Protein AF-A0A929K624-F1 (afdb_monomer_lite)

Foldseek 3Di:
DDDDDDDDDDDDDDDDDDDDDDDDDDDDDDDDDDDPPVVVVVVVVVVVVVVVVVVVVVVVPQDPVSVVVVVVVVVVVVVVVVVVVVVVVVVVVVVVVVVVVVCVVVVVQDPVNVVVVVVVVVVVVVLVVLLVVLVVVQCPDPVRVCLCVQVPPVLLLVLLLVQLVVVCVVPVHDSVVSSVVSVVVLSPDSHSSVVSSVSSLCPPPVNPPPDPDPPDDPPPDPDDDDPDDDDDDDDPPPDALVNLVPDDPVCNVVDPPVSVVCSVVVNGD

Sequence (269 aa):
MPEEIIVQPQGDEGSKGSVGEAQETELEDDKGEGSEEEKAAAVAAAEAAKKKEEEEAAAKAPTDKELLDAQISENQELRTLLRDGKRSLDALTDRVTTSETALEKAGLVTEEEKKAVADQQSAFTAREGQLETILEMTRLNPKFEDVDTVVSQGNFDAAIDLMATEYATKNGVSVSEAVVAVESWVWSLINPYRFMYEKIKEAHPSFKGKKQGKEAPPEIPGSVQGVHGGAGNVDLTGWTAAKIDGLPEDELASVPKDVYAKYLRNELK

pLDDT: mean 73.79, std 23.7, range [25.72, 96.44]

Structure (mmCIF, N/CA/C/O backbone):
data_AF-A0A929K624-F1
#
_entry.id   AF-A0A929K624-F1
#
loop_
_atom_site.group_PDB
_atom_site.id
_atom_site.type_symbol
_atom_site.label_atom_id
_atom_site.label_alt_id
_atom_site.label_comp_id
_atom_site.label_asym_id
_atom_site.label_entity_id
_atom_site.label_seq_id
_atom_site.pdbx_PDB_ins_code
_atom_site.Cartn_x
_atom_site.Cartn_y
_atom_site.Cartn_z
_atom_site.occupancy
_atom_site.B_iso_or_equiv
_atom_site.auth_seq_id
_atom_site.auth_comp_id
_atom_site.auth_asym_id
_atom_site.auth_atom_id
_atom_site.pdbx_PDB_model_num
ATOM 1 N N . MET A 1 1 ? -3.442 -25.864 41.993 1.00 42.66 1 MET A N 1
ATOM 2 C CA . MET A 1 1 ? -3.607 -27.217 41.434 1.00 42.66 1 MET A CA 1
ATOM 3 C C . MET A 1 1 ? -3.933 -27.049 39.961 1.00 42.66 1 MET A C 1
ATOM 5 O O . MET A 1 1 ? -5.012 -26.545 39.683 1.00 42.66 1 MET A O 1
ATOM 9 N N . PRO A 1 2 ? -2.984 -27.298 39.048 1.00 39.19 2 PRO A N 1
ATOM 10 C CA . PRO A 1 2 ? -3.260 -27.360 37.618 1.00 39.19 2 PRO A CA 1
ATOM 11 C C . PRO A 1 2 ? -3.658 -28.793 37.231 1.00 39.19 2 PRO A C 1
ATOM 13 O O . PRO A 1 2 ? -2.958 -29.737 37.588 1.00 39.19 2 PRO A O 1
ATOM 16 N N . GLU A 1 3 ? -4.786 -28.952 36.543 1.00 50.41 3 GLU A N 1
ATOM 17 C CA . GLU A 1 3 ? -5.180 -30.229 35.942 1.00 50.41 3 GLU A CA 1
ATOM 18 C C . GLU A 1 3 ? -4.491 -30.374 34.580 1.00 50.41 3 GLU A C 1
ATOM 20 O O . GLU A 1 3 ? -4.748 -29.622 33.641 1.00 50.41 3 GLU A O 1
ATOM 25 N N . GLU A 1 4 ? -3.567 -31.331 34.518 1.00 40.62 4 GLU A N 1
ATOM 26 C CA . GLU A 1 4 ? -2.986 -31.884 33.300 1.00 40.62 4 GLU A CA 1
ATOM 27 C C . GLU A 1 4 ? -4.030 -32.754 32.589 1.00 40.62 4 GLU A C 1
ATOM 29 O O . GLU A 1 4 ? -4.600 -33.663 33.191 1.00 40.62 4 GLU A O 1
ATOM 34 N N . ILE A 1 5 ? -4.234 -32.538 31.288 1.00 47.53 5 ILE A N 1
ATOM 35 C CA . ILE A 1 5 ? -4.843 -33.545 30.414 1.00 47.53 5 ILE A CA 1
ATOM 36 C C . ILE A 1 5 ? -3.769 -33.992 29.428 1.00 47.53 5 ILE A C 1
ATOM 38 O O . ILE A 1 5 ? -3.505 -33.357 28.411 1.00 47.53 5 ILE A O 1
ATOM 42 N N . ILE A 1 6 ? -3.138 -35.107 29.789 1.00 42.47 6 ILE A N 1
ATOM 43 C CA . ILE A 1 6 ? -2.327 -35.961 28.929 1.00 42.47 6 ILE A CA 1
ATOM 44 C C . ILE A 1 6 ? -3.226 -37.130 28.527 1.00 42.47 6 ILE A C 1
ATOM 46 O O . ILE A 1 6 ? -3.609 -37.917 29.389 1.00 42.47 6 ILE A O 1
ATOM 50 N N . VAL A 1 7 ? -3.511 -37.295 27.234 1.00 42.97 7 VAL A N 1
ATOM 51 C CA . VAL A 1 7 ? -3.821 -38.615 26.663 1.00 42.97 7 VAL A CA 1
ATOM 52 C C . VAL A 1 7 ? -3.068 -38.764 25.343 1.00 42.97 7 VAL A C 1
ATOM 54 O O . VAL A 1 7 ? -3.084 -37.891 24.481 1.00 42.97 7 VAL A O 1
ATOM 57 N N . GLN A 1 8 ? -2.344 -39.876 25.284 1.00 41.81 8 GLN A N 1
ATOM 58 C CA . GLN A 1 8 ? -1.341 -40.304 24.317 1.00 41.81 8 GLN A CA 1
ATOM 59 C C . GLN A 1 8 ? -1.912 -40.831 22.981 1.00 41.81 8 GLN A C 1
ATOM 61 O O . GLN A 1 8 ? -3.111 -41.097 22.887 1.00 41.81 8 GLN A O 1
ATOM 66 N N . PRO A 1 9 ? -1.041 -41.008 21.963 1.00 45.97 9 PRO A N 1
ATOM 67 C CA . PRO A 1 9 ? -1.392 -41.424 20.605 1.00 45.97 9 PRO A CA 1
ATOM 68 C C . PRO A 1 9 ? -1.538 -42.949 20.464 1.00 45.97 9 PRO A C 1
ATOM 70 O O . PRO A 1 9 ? -0.850 -43.712 21.139 1.00 45.97 9 PRO A O 1
ATOM 73 N N . GLN A 1 10 ? -2.373 -43.394 19.522 1.00 36.25 10 GLN A N 1
ATOM 74 C CA . GLN A 1 10 ? -2.361 -44.766 19.004 1.00 36.25 10 GLN A CA 1
ATOM 75 C C . GLN A 1 10 ? -1.808 -44.774 17.578 1.00 36.25 10 GLN A C 1
ATOM 77 O O . GLN A 1 10 ? -2.289 -44.040 16.716 1.00 36.25 10 GLN A O 1
ATOM 82 N N . GLY A 1 11 ? -0.800 -45.614 17.358 1.00 27.77 11 GLY A N 1
ATOM 83 C CA . GLY A 1 11 ? -0.338 -46.045 16.045 1.00 27.77 11 GLY A CA 1
ATOM 84 C C . GLY A 1 11 ? -0.548 -47.548 15.840 1.00 27.77 11 GLY A C 1
ATOM 85 O O . GLY A 1 11 ? -1.054 -48.225 16.737 1.00 27.77 11 GLY A O 1
ATOM 86 N N . ASP A 1 12 ? -0.042 -47.999 14.684 1.00 29.66 12 ASP A N 1
ATOM 87 C CA . ASP A 1 12 ? 0.217 -49.386 14.238 1.00 29.66 12 ASP A CA 1
ATOM 88 C C . ASP A 1 12 ? -0.989 -50.162 13.658 1.00 29.66 12 ASP A C 1
ATOM 90 O O . ASP A 1 12 ? -2.096 -50.058 14.169 1.00 29.66 12 ASP A O 1
ATOM 94 N N . GLU A 1 13 ? -0.938 -50.931 12.560 1.00 31.73 13 GLU A N 1
ATOM 95 C CA . GLU A 1 13 ? 0.094 -51.458 11.638 1.00 31.73 13 GLU A CA 1
ATOM 96 C C . GLU A 1 13 ? -0.563 -51.517 10.226 1.00 31.73 13 GLU A C 1
ATOM 98 O O . GLU A 1 13 ? -1.770 -51.707 10.109 1.00 31.73 13 GLU A O 1
ATOM 103 N N . GLY A 1 14 ? 0.093 -51.249 9.092 1.00 26.25 14 GLY A N 1
ATOM 104 C CA . GLY A 1 14 ? 1.042 -52.145 8.432 1.00 26.25 14 GLY A CA 1
ATOM 105 C C . GLY A 1 14 ? 0.400 -52.884 7.239 1.00 26.25 14 GLY A C 1
ATOM 106 O O . GLY A 1 14 ? -0.408 -53.785 7.421 1.00 26.25 14 GLY A O 1
ATOM 107 N N . SER A 1 15 ? 0.807 -52.566 6.002 1.00 30.84 15 SER A N 1
ATOM 108 C CA . SER A 1 15 ? 0.890 -53.577 4.935 1.00 30.84 15 SER A CA 1
ATOM 109 C C . SER A 1 15 ? 1.894 -53.176 3.855 1.00 30.84 15 SER A C 1
ATOM 111 O O . SER A 1 15 ? 1.815 -52.108 3.251 1.00 30.84 15 SER A O 1
ATOM 113 N N . LYS A 1 16 ? 2.877 -54.062 3.686 1.00 31.25 16 LYS A N 1
ATOM 114 C CA . LYS A 1 16 ? 4.000 -54.039 2.747 1.00 31.25 16 LYS A CA 1
ATOM 115 C C . LYS A 1 16 ? 3.601 -54.681 1.414 1.00 31.25 16 LYS A C 1
ATOM 117 O O . LYS A 1 16 ? 2.893 -55.681 1.407 1.00 31.25 16 LYS A O 1
ATOM 122 N N . GLY A 1 17 ? 4.216 -54.206 0.334 1.00 27.88 17 GLY A N 1
ATOM 123 C CA . GLY A 1 17 ? 4.408 -54.922 -0.937 1.00 27.88 17 GLY A CA 1
ATOM 124 C C . GLY A 1 17 ? 5.063 -53.969 -1.944 1.00 27.88 17 GLY A C 1
ATOM 125 O O . GLY A 1 17 ? 4.396 -53.071 -2.433 1.00 27.88 17 GLY A O 1
ATOM 126 N N . SER A 1 18 ? 6.394 -53.856 -1.990 1.00 29.28 18 SER A N 1
ATOM 127 C CA . SER A 1 18 ? 7.387 -54.685 -2.711 1.00 29.28 18 SER A CA 1
ATOM 128 C C . SER A 1 18 ? 7.393 -54.482 -4.239 1.00 29.28 18 SER A C 1
ATOM 130 O O . SER A 1 18 ? 6.450 -54.887 -4.902 1.00 29.28 18 SER A O 1
ATOM 132 N N . VAL A 1 19 ? 8.416 -53.785 -4.755 1.00 29.38 19 VAL A N 1
ATOM 133 C CA . VAL A 1 19 ? 9.532 -54.289 -5.606 1.00 29.38 19 VAL A CA 1
ATOM 134 C C . VAL A 1 19 ? 9.220 -54.458 -7.109 1.00 29.38 19 VAL A C 1
ATOM 136 O O . VAL A 1 19 ? 8.283 -55.150 -7.485 1.00 29.38 19 VAL A O 1
ATOM 139 N N . GLY A 1 20 ? 10.105 -53.876 -7.934 1.00 28.53 20 GLY A N 1
ATOM 140 C CA . GLY A 1 20 ? 10.290 -54.068 -9.384 1.00 28.53 20 GLY A CA 1
ATOM 141 C C . GLY A 1 20 ? 10.710 -52.732 -10.008 1.00 28.53 20 GLY A C 1
ATOM 142 O O . GLY A 1 20 ? 9.858 -51.882 -10.230 1.00 28.53 20 GLY A O 1
ATOM 143 N N . GLU A 1 21 ? 11.977 -52.319 -10.072 1.00 28.56 21 GLU A N 1
ATOM 144 C CA . GLU A 1 21 ? 13.184 -52.894 -10.701 1.00 28.56 21 GLU A CA 1
ATOM 145 C C . GLU A 1 21 ? 13.074 -53.092 -12.227 1.00 28.56 21 GLU A C 1
ATOM 147 O O . GLU A 1 21 ? 12.377 -53.980 -12.704 1.00 28.56 21 GLU A O 1
ATOM 152 N N . ALA A 1 22 ? 13.775 -52.186 -12.924 1.00 28.14 22 ALA A N 1
ATOM 153 C CA . ALA A 1 22 ? 14.442 -52.252 -14.227 1.00 28.14 22 ALA A CA 1
ATOM 154 C C . ALA A 1 22 ? 13.805 -53.029 -15.395 1.00 28.14 22 ALA A C 1
ATOM 156 O O . ALA A 1 22 ? 13.754 -54.253 -15.386 1.00 28.14 22 ALA A O 1
ATOM 157 N N . GLN A 1 23 ? 13.553 -52.315 -16.500 1.00 28.84 23 GLN A N 1
ATOM 158 C CA . GLN A 1 23 ? 13.927 -52.802 -17.831 1.00 28.84 23 GLN A CA 1
ATOM 159 C C . GLN A 1 23 ? 14.490 -51.656 -18.680 1.00 28.84 23 GLN A C 1
ATOM 161 O O . GLN A 1 23 ? 13.782 -50.786 -19.179 1.00 28.84 23 GLN A O 1
ATOM 166 N N . GLU A 1 24 ? 15.813 -51.686 -18.765 1.00 27.12 24 GLU A N 1
ATOM 167 C CA . GLU A 1 24 ? 16.662 -51.110 -19.794 1.00 27.12 24 GLU A CA 1
ATOM 168 C C . GLU A 1 24 ? 16.461 -51.930 -21.079 1.00 27.12 24 GLU A C 1
ATOM 170 O O . GLU A 1 24 ? 16.544 -53.159 -21.056 1.00 27.12 24 GLU A O 1
ATOM 175 N N . THR A 1 25 ? 16.162 -51.266 -22.193 1.00 29.89 25 THR A N 1
ATOM 176 C CA . THR A 1 25 ? 16.314 -51.846 -23.532 1.00 29.89 25 THR A CA 1
ATOM 177 C C . THR A 1 25 ? 17.093 -50.855 -24.380 1.00 29.89 25 THR A C 1
ATOM 179 O O . THR A 1 25 ? 16.518 -49.940 -24.970 1.00 29.89 25 THR A O 1
ATOM 182 N N . GLU A 1 26 ? 18.412 -51.046 -24.395 1.00 27.19 26 GLU A N 1
ATOM 183 C CA . GLU A 1 26 ? 19.258 -50.741 -25.545 1.00 27.19 26 GLU A CA 1
ATOM 184 C C . GLU A 1 26 ? 18.705 -51.478 -26.772 1.00 27.19 26 GLU A C 1
ATOM 186 O O . GLU A 1 26 ? 18.447 -52.682 -26.720 1.00 27.19 26 GLU A O 1
ATOM 191 N N . LEU A 1 27 ? 18.550 -50.760 -27.881 1.00 29.97 27 LEU A N 1
ATOM 192 C CA . LEU A 1 27 ? 18.602 -51.349 -29.212 1.00 29.97 27 LEU A CA 1
ATOM 193 C C . LEU A 1 27 ? 19.562 -50.507 -30.047 1.00 29.97 27 LEU A C 1
ATOM 195 O O . LEU A 1 27 ? 19.407 -49.292 -30.172 1.00 29.97 27 LEU A O 1
ATOM 199 N N . GLU A 1 28 ? 20.580 -51.218 -30.516 1.00 26.28 28 GLU A N 1
ATOM 200 C CA . GLU A 1 28 ? 21.725 -50.797 -31.309 1.00 26.28 28 GLU A CA 1
ATOM 201 C C . GLU A 1 28 ? 21.359 -50.088 -32.617 1.00 26.28 28 GLU A C 1
ATOM 203 O O . GLU A 1 28 ? 20.284 -50.270 -33.193 1.00 26.28 28 GLU A O 1
ATOM 208 N N . ASP A 1 29 ? 22.348 -49.321 -33.079 1.00 25.72 29 ASP A N 1
ATOM 209 C CA . ASP A 1 29 ? 22.572 -48.859 -34.444 1.00 25.72 29 ASP A CA 1
ATOM 210 C C . ASP A 1 29 ? 22.035 -49.805 -35.536 1.00 25.72 29 ASP A C 1
ATOM 212 O O . ASP A 1 29 ? 22.488 -50.941 -35.668 1.00 25.72 29 ASP A O 1
ATOM 216 N N . ASP A 1 30 ? 21.194 -49.272 -36.429 1.00 25.97 30 ASP A N 1
ATOM 217 C CA . ASP A 1 30 ? 21.160 -49.729 -37.820 1.00 25.97 30 ASP A CA 1
ATOM 218 C C . ASP A 1 30 ? 21.344 -48.537 -38.762 1.00 25.97 30 ASP A C 1
ATOM 220 O O . ASP A 1 30 ? 20.582 -47.566 -38.793 1.00 25.97 30 ASP A O 1
ATOM 224 N N . LYS A 1 31 ? 22.447 -48.606 -39.500 1.00 30.64 31 LYS A N 1
ATOM 225 C CA . LYS A 1 31 ? 22.959 -47.592 -40.409 1.00 30.64 31 LYS A CA 1
ATOM 226 C C . LYS A 1 31 ? 22.495 -47.974 -41.814 1.00 30.64 31 LYS A C 1
ATOM 228 O O . LYS A 1 31 ? 23.172 -48.736 -42.496 1.00 30.64 31 LYS A O 1
ATOM 233 N N . GLY A 1 32 ? 21.352 -47.440 -42.240 1.00 27.33 32 GLY A N 1
ATOM 234 C CA . GLY A 1 32 ? 20.786 -47.650 -43.577 1.00 27.33 32 GLY A CA 1
ATOM 235 C C . GLY A 1 32 ? 20.679 -46.353 -44.382 1.00 27.33 32 GLY A C 1
ATOM 236 O O . GLY A 1 32 ? 19.843 -45.504 -44.093 1.00 27.33 32 GLY A O 1
ATOM 237 N N . GLU A 1 33 ? 21.540 -46.212 -45.389 1.00 36.94 33 GLU A N 1
ATOM 238 C CA . GLU A 1 33 ? 21.534 -45.189 -46.447 1.00 36.94 33 GLU A CA 1
ATOM 239 C C . GLU A 1 33 ? 20.176 -45.076 -47.170 1.00 36.94 33 GLU A C 1
ATOM 241 O O . GLU A 1 33 ? 19.623 -46.078 -47.621 1.00 36.94 33 GLU A O 1
ATOM 246 N N . GLY A 1 34 ? 19.673 -43.847 -47.358 1.00 29.00 34 GLY A N 1
ATOM 247 C CA . GLY A 1 34 ? 18.447 -43.585 -48.120 1.00 29.00 34 GLY A CA 1
ATOM 248 C C . GLY A 1 34 ? 18.193 -42.103 -48.426 1.00 29.00 34 GLY A C 1
ATOM 249 O O . GLY A 1 34 ? 17.618 -41.394 -47.611 1.00 29.00 34 GLY A O 1
ATOM 250 N N . SER A 1 35 ? 18.646 -41.687 -49.614 1.00 37.16 35 SER A N 1
ATOM 251 C CA . SER A 1 35 ? 18.209 -40.590 -50.506 1.00 37.16 35 SER A CA 1
ATOM 252 C C . SER A 1 35 ? 17.830 -39.198 -49.950 1.00 37.16 35 SER A C 1
ATOM 254 O O . SER A 1 35 ? 16.801 -38.991 -49.311 1.00 37.16 35 SER A O 1
ATOM 256 N N . GLU A 1 36 ? 18.618 -38.187 -50.340 1.00 41.84 36 GLU A N 1
ATOM 257 C CA . GLU A 1 36 ? 18.433 -36.751 -50.057 1.00 41.84 36 GLU A CA 1
ATOM 258 C C . GLU A 1 36 ? 17.187 -36.106 -50.710 1.00 41.84 36 GLU A C 1
ATOM 260 O O . GLU A 1 36 ? 16.839 -34.973 -50.375 1.00 41.84 36 GLU A O 1
ATOM 265 N N . GLU A 1 37 ? 16.459 -36.805 -51.584 1.00 45.19 37 GLU A N 1
ATOM 266 C CA . GLU A 1 37 ? 15.286 -36.247 -52.284 1.00 45.19 37 GLU A CA 1
ATOM 267 C C . GLU A 1 37 ? 13.971 -36.345 -51.486 1.00 45.19 37 GLU A C 1
ATOM 269 O O . GLU A 1 37 ? 13.053 -35.554 -51.709 1.00 45.19 37 GLU A O 1
ATOM 274 N N . GLU A 1 38 ? 13.875 -37.230 -50.489 1.00 43.31 38 GLU A N 1
ATOM 275 C CA . GLU A 1 38 ? 12.640 -37.416 -49.704 1.0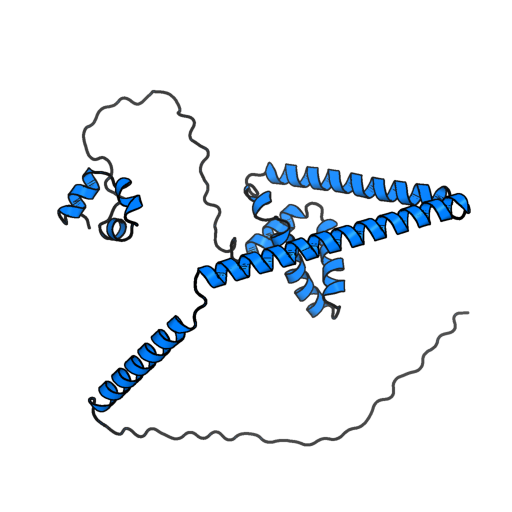0 43.31 38 GLU A CA 1
ATOM 276 C C . GLU A 1 38 ? 12.523 -36.420 -48.528 1.00 43.31 38 GLU A C 1
ATOM 278 O O . GLU A 1 38 ? 11.425 -36.016 -48.135 1.00 43.31 38 GLU A O 1
ATOM 283 N N . LYS A 1 39 ? 13.659 -35.906 -48.028 1.00 47.03 39 LYS A N 1
ATOM 284 C CA . LYS A 1 39 ? 13.689 -34.826 -47.022 1.00 47.03 39 LYS A CA 1
ATOM 285 C C . LYS A 1 39 ? 13.256 -33.473 -47.591 1.00 47.03 39 LYS A C 1
ATOM 287 O O . LYS A 1 39 ? 12.638 -32.693 -46.872 1.00 47.03 39 LYS A O 1
ATOM 292 N N . ALA A 1 40 ? 13.517 -33.199 -48.870 1.00 45.03 40 ALA A N 1
ATOM 293 C CA . ALA A 1 40 ? 13.121 -31.941 -49.506 1.00 45.03 40 ALA A CA 1
ATOM 294 C C . ALA A 1 40 ? 11.593 -31.831 -49.684 1.00 45.03 40 ALA A C 1
ATOM 296 O O . ALA A 1 40 ? 11.017 -30.766 -49.459 1.00 45.03 40 ALA A O 1
ATOM 297 N N . ALA A 1 41 ? 10.919 -32.941 -50.004 1.00 47.41 41 ALA A N 1
ATOM 298 C CA . ALA A 1 41 ? 9.462 -32.987 -50.124 1.00 47.41 41 ALA A CA 1
ATOM 299 C C . ALA A 1 41 ? 8.752 -32.877 -48.760 1.00 47.41 41 ALA A C 1
ATOM 301 O O . ALA A 1 41 ? 7.737 -32.189 -48.648 1.00 47.41 41 ALA A O 1
ATOM 302 N N . ALA A 1 42 ? 9.310 -33.488 -47.708 1.00 51.28 42 ALA A N 1
ATOM 303 C CA . ALA A 1 42 ? 8.772 -33.399 -46.350 1.00 51.28 42 ALA A CA 1
ATOM 304 C C . ALA A 1 42 ? 8.930 -31.993 -45.737 1.00 51.28 42 ALA A C 1
ATOM 306 O O . ALA A 1 42 ? 8.020 -31.512 -45.064 1.00 51.28 42 ALA A O 1
ATOM 307 N N . VAL A 1 43 ? 10.042 -31.300 -46.015 1.00 53.88 43 VAL A N 1
ATOM 308 C CA . VAL A 1 43 ? 10.263 -29.913 -45.567 1.00 53.88 43 VAL A CA 1
ATOM 309 C C . VAL A 1 43 ? 9.355 -28.938 -46.324 1.00 53.88 43 VAL A C 1
ATOM 311 O O . VAL A 1 43 ? 8.732 -28.090 -45.693 1.00 53.88 43 VAL A O 1
ATOM 314 N N . ALA A 1 44 ? 9.177 -29.105 -47.639 1.00 54.66 44 ALA A N 1
ATOM 315 C CA . ALA A 1 44 ? 8.271 -28.264 -48.428 1.00 54.66 44 ALA A CA 1
ATOM 316 C C . ALA A 1 44 ? 6.786 -28.463 -48.058 1.00 54.66 44 ALA A C 1
ATOM 318 O O . ALA A 1 44 ? 6.020 -27.499 -48.026 1.00 54.66 44 ALA A O 1
ATOM 319 N N . ALA A 1 45 ? 6.373 -29.693 -47.730 1.00 54.84 45 ALA A N 1
ATOM 320 C CA . ALA A 1 45 ? 5.021 -29.981 -47.251 1.00 54.84 45 ALA A CA 1
ATOM 321 C C . ALA A 1 45 ? 4.774 -29.437 -45.830 1.00 54.84 45 ALA A C 1
ATOM 323 O O . ALA A 1 45 ? 3.695 -28.911 -45.559 1.00 54.84 45 ALA A O 1
ATOM 324 N N . ALA A 1 46 ? 5.777 -29.497 -44.947 1.00 52.59 46 ALA A N 1
ATOM 325 C CA . ALA A 1 46 ? 5.710 -28.909 -43.609 1.00 52.59 46 ALA A CA 1
ATOM 326 C C . ALA A 1 46 ? 5.697 -27.369 -43.644 1.00 52.59 46 ALA A C 1
ATOM 328 O O . ALA A 1 46 ? 4.987 -26.745 -42.859 1.00 52.59 46 ALA A O 1
ATOM 329 N N . GLU A 1 47 ? 6.419 -26.745 -44.578 1.00 50.88 47 GLU A N 1
ATOM 330 C CA . GLU A 1 47 ? 6.432 -25.288 -44.760 1.00 50.88 47 GLU A CA 1
ATOM 331 C C . GLU A 1 47 ? 5.126 -24.772 -45.396 1.00 50.88 47 GLU A C 1
ATOM 333 O O . GLU A 1 47 ? 4.621 -23.715 -45.016 1.00 50.88 47 GLU A O 1
ATOM 338 N N . ALA A 1 48 ? 4.516 -25.547 -46.300 1.00 53.72 48 ALA A N 1
ATOM 339 C CA . ALA A 1 48 ? 3.198 -25.248 -46.864 1.00 53.72 48 ALA A CA 1
ATOM 340 C C . ALA A 1 48 ? 2.051 -25.454 -45.853 1.00 53.72 48 ALA A C 1
ATOM 342 O O . ALA A 1 48 ? 1.065 -24.717 -45.892 1.00 53.72 48 ALA A O 1
ATOM 343 N N . ALA A 1 49 ? 2.181 -26.418 -44.934 1.00 54.47 49 ALA A N 1
ATOM 344 C CA . ALA A 1 49 ? 1.248 -26.609 -43.824 1.00 54.47 49 ALA A CA 1
ATOM 345 C C . ALA A 1 49 ? 1.367 -25.483 -42.781 1.00 54.47 49 ALA A C 1
ATOM 347 O O . ALA A 1 49 ? 0.346 -24.933 -42.378 1.00 54.47 49 ALA A O 1
ATOM 348 N N . LYS A 1 50 ? 2.595 -25.052 -42.447 1.00 54.59 50 LYS A N 1
ATOM 349 C CA . LYS A 1 50 ? 2.841 -23.885 -41.583 1.00 54.59 50 LYS A CA 1
ATOM 350 C C . LYS A 1 50 ? 2.299 -22.584 -42.170 1.00 54.59 50 LYS A C 1
ATOM 352 O O . LYS A 1 50 ? 1.668 -21.824 -41.451 1.00 54.59 50 LYS A O 1
ATOM 357 N N . LYS A 1 51 ? 2.479 -22.351 -43.477 1.00 52.75 51 LYS A N 1
ATOM 358 C CA . LYS A 1 51 ? 1.913 -21.171 -44.155 1.00 52.75 51 LYS A CA 1
ATOM 359 C C . LYS A 1 51 ? 0.385 -21.173 -44.170 1.00 52.75 51 LYS A C 1
ATOM 361 O O . LYS A 1 51 ? -0.205 -20.113 -44.019 1.00 52.75 51 LYS A O 1
ATOM 366 N N . LYS A 1 52 ? -0.262 -22.338 -44.299 1.00 50.03 52 LYS A N 1
ATOM 367 C CA . LYS A 1 52 ? -1.727 -22.446 -44.192 1.00 50.03 52 LYS A CA 1
ATOM 368 C C . LYS A 1 52 ? -2.241 -22.261 -42.762 1.00 50.03 52 LYS A C 1
ATOM 370 O O . LYS A 1 52 ? -3.272 -21.625 -42.595 1.00 50.03 52 LYS A O 1
ATOM 375 N N . GLU A 1 53 ? -1.530 -22.755 -41.748 1.00 46.78 53 GLU A N 1
ATOM 376 C CA . GLU A 1 53 ? -1.874 -22.501 -40.339 1.00 46.78 53 GLU A CA 1
ATOM 377 C C . GLU A 1 53 ? -1.634 -21.041 -39.926 1.00 46.78 53 GLU A C 1
ATOM 379 O O . GLU A 1 53 ? -2.443 -20.491 -39.187 1.00 46.78 53 GLU A O 1
ATOM 384 N N . GLU A 1 54 ? -0.588 -20.377 -40.429 1.00 50.25 54 GLU A N 1
ATOM 385 C CA . GLU A 1 54 ? -0.344 -18.946 -40.185 1.00 50.25 54 GLU A CA 1
ATOM 386 C C . GLU A 1 54 ? -1.380 -18.048 -40.882 1.00 50.25 54 GLU A C 1
ATOM 388 O O . GLU A 1 54 ? -1.820 -17.056 -40.303 1.00 50.25 54 GLU A O 1
ATOM 393 N N . GLU A 1 55 ? -1.832 -18.409 -42.086 1.00 48.00 55 GLU A N 1
ATOM 394 C CA . GLU A 1 55 ? -2.849 -17.655 -42.833 1.00 48.00 55 GLU A CA 1
ATOM 395 C C . GLU A 1 55 ? -4.266 -17.855 -42.247 1.00 48.00 55 GLU A C 1
ATOM 397 O O . GLU A 1 55 ? -5.070 -16.921 -42.212 1.00 48.00 55 GLU A O 1
ATOM 402 N N . GLU A 1 56 ? -4.561 -19.033 -41.684 1.00 48.56 56 GLU A N 1
ATOM 403 C CA . GLU A 1 56 ? -5.824 -19.320 -40.985 1.00 48.56 56 GLU A CA 1
ATOM 404 C C . GLU A 1 56 ? -5.828 -18.812 -39.523 1.00 48.56 56 GLU A C 1
ATOM 406 O O . GLU A 1 56 ? -6.885 -18.463 -38.987 1.00 48.56 56 GLU A O 1
ATOM 411 N N . ALA A 1 57 ? -4.654 -18.684 -38.889 1.00 50.00 57 ALA A N 1
ATOM 412 C CA . ALA A 1 57 ? -4.477 -18.018 -37.595 1.00 50.00 57 ALA A CA 1
ATOM 413 C C . ALA A 1 57 ? -4.568 -16.487 -37.710 1.00 50.00 57 ALA A C 1
ATOM 415 O O . ALA A 1 57 ? -5.163 -15.849 -36.842 1.00 50.00 57 ALA A O 1
ATOM 416 N N . ALA A 1 58 ? -4.071 -15.896 -38.802 1.00 51.72 58 ALA A N 1
ATOM 417 C CA . ALA A 1 58 ? -4.227 -14.468 -39.087 1.00 51.72 58 ALA A CA 1
ATOM 418 C C . ALA A 1 58 ? -5.693 -14.072 -39.347 1.00 51.72 58 ALA A C 1
ATOM 420 O O . ALA A 1 58 ? -6.101 -12.967 -39.002 1.00 51.72 58 ALA A O 1
ATOM 421 N N . ALA A 1 59 ? -6.513 -14.985 -39.880 1.00 53.44 59 ALA A N 1
ATOM 422 C CA . ALA A 1 59 ? -7.951 -14.775 -40.074 1.00 53.44 59 ALA A CA 1
ATOM 423 C C . ALA A 1 59 ? -8.794 -14.918 -38.785 1.00 53.44 59 ALA A C 1
ATOM 425 O O . ALA A 1 59 ? -9.973 -14.563 -38.782 1.00 53.44 59 ALA A O 1
ATOM 426 N N . LYS A 1 60 ? -8.208 -15.440 -37.697 1.00 58.50 60 LYS A N 1
ATOM 427 C CA . LYS A 1 60 ? -8.829 -15.566 -36.363 1.00 58.50 60 LYS A CA 1
ATOM 428 C C . LYS A 1 60 ? -8.220 -14.636 -35.314 1.00 58.50 60 LYS A C 1
ATOM 430 O O . LYS A 1 60 ? -8.702 -14.620 -34.181 1.00 58.50 60 LYS A O 1
ATOM 435 N N . ALA A 1 61 ? -7.167 -13.897 -35.655 1.00 61.97 61 ALA A N 1
ATOM 436 C CA . ALA A 1 61 ? -6.611 -12.892 -34.768 1.00 61.97 61 ALA A CA 1
ATOM 437 C C . ALA A 1 61 ? -7.649 -11.770 -34.593 1.00 61.97 61 ALA A C 1
ATOM 439 O O . ALA A 1 61 ? -8.154 -11.268 -35.602 1.00 61.97 61 ALA A O 1
ATOM 440 N N . PRO A 1 62 ? -7.999 -11.394 -33.348 1.00 71.06 62 PRO A N 1
ATOM 441 C CA . PRO A 1 62 ? -8.900 -10.278 -33.116 1.00 71.06 62 PRO A CA 1
ATOM 442 C C . PRO A 1 62 ? -8.305 -9.046 -33.790 1.00 71.06 62 PRO A C 1
ATOM 444 O O . PRO A 1 62 ? -7.132 -8.718 -33.604 1.00 71.06 62 PRO A O 1
ATOM 447 N N . THR A 1 63 ? -9.109 -8.399 -34.621 1.00 81.50 63 THR A N 1
ATOM 448 C CA . THR A 1 63 ? -8.703 -7.177 -35.310 1.00 81.50 63 THR A CA 1
ATOM 449 C C . THR A 1 63 ? -8.354 -6.096 -34.286 1.00 81.50 63 THR A C 1
ATOM 451 O O . THR A 1 63 ? -8.909 -6.078 -33.188 1.00 81.50 63 THR A O 1
ATOM 454 N N . ASP A 1 64 ? -7.487 -5.142 -34.640 1.00 79.69 64 ASP A N 1
ATOM 455 C CA . ASP A 1 64 ? -7.123 -4.026 -33.745 1.00 79.69 64 ASP A CA 1
ATOM 456 C C . ASP A 1 64 ? -8.353 -3.303 -33.174 1.00 79.69 64 ASP A C 1
ATOM 458 O O . ASP A 1 64 ? -8.345 -2.818 -32.045 1.00 79.69 64 ASP A O 1
ATOM 462 N N . LYS A 1 65 ? -9.447 -3.274 -33.944 1.00 84.81 65 LYS A N 1
ATOM 463 C CA . LYS A 1 65 ? -10.734 -2.734 -33.511 1.00 84.81 65 LYS A CA 1
ATOM 464 C C . LYS A 1 65 ? -11.418 -3.601 -32.448 1.00 84.81 65 LYS A C 1
ATOM 466 O O . LYS A 1 65 ? -11.920 -3.053 -31.478 1.00 84.81 65 LYS A O 1
ATOM 471 N N . GLU A 1 66 ? -11.420 -4.924 -32.598 1.00 83.56 66 GLU A N 1
ATOM 472 C CA . GLU A 1 66 ? -11.964 -5.850 -31.593 1.00 83.56 66 GLU A CA 1
ATOM 473 C C . GLU A 1 66 ? -11.129 -5.848 -30.307 1.00 83.56 66 GLU A C 1
ATOM 475 O O . GLU A 1 66 ? -11.693 -5.911 -29.217 1.00 83.56 66 GLU A O 1
ATOM 480 N N . LEU A 1 67 ? -9.803 -5.702 -30.412 1.00 83.62 67 LEU A N 1
ATOM 481 C CA . LEU A 1 67 ? -8.923 -5.502 -29.256 1.00 83.62 67 LEU A CA 1
ATOM 482 C C . LEU A 1 67 ? -9.216 -4.178 -28.543 1.00 83.62 67 LEU A C 1
ATOM 484 O O . LEU A 1 67 ? -9.285 -4.145 -27.315 1.00 83.62 67 LEU A O 1
ATOM 488 N N . LEU A 1 68 ? -9.425 -3.095 -29.297 1.00 84.81 68 LEU A N 1
ATOM 489 C CA . LEU A 1 68 ? -9.792 -1.798 -28.732 1.00 84.81 68 LEU A CA 1
ATOM 490 C C . LEU A 1 68 ? -11.170 -1.851 -28.059 1.00 84.81 68 LEU A C 1
ATOM 492 O O . LEU A 1 68 ? -11.327 -1.356 -26.946 1.00 84.81 68 LEU A O 1
ATOM 496 N N . ASP A 1 69 ? -12.159 -2.473 -28.700 1.00 88.75 69 ASP A N 1
ATOM 497 C CA . ASP A 1 69 ? -13.508 -2.619 -28.153 1.00 88.75 69 ASP A CA 1
ATOM 498 C C . ASP A 1 69 ? -13.497 -3.493 -26.884 1.00 88.75 69 ASP A C 1
ATOM 500 O O . ASP A 1 69 ? -14.148 -3.135 -25.901 1.00 88.75 69 ASP A O 1
ATOM 504 N N . ALA A 1 70 ? -12.687 -4.561 -26.851 1.00 87.81 70 ALA A N 1
ATOM 505 C CA . ALA A 1 70 ? -12.469 -5.389 -25.662 1.00 87.81 70 ALA A CA 1
ATOM 506 C C . ALA A 1 70 ? -11.791 -4.612 -24.518 1.00 87.81 70 ALA A C 1
ATOM 508 O O . ALA A 1 70 ? -12.226 -4.685 -23.369 1.00 87.81 70 ALA A O 1
ATOM 509 N N . GLN A 1 71 ? -10.770 -3.803 -24.820 1.00 89.94 71 GLN A N 1
ATOM 510 C CA . GLN A 1 71 ? -10.143 -2.922 -23.829 1.00 89.94 71 GLN A CA 1
ATOM 511 C C . GLN A 1 71 ? -11.120 -1.862 -23.309 1.00 89.94 71 GLN A C 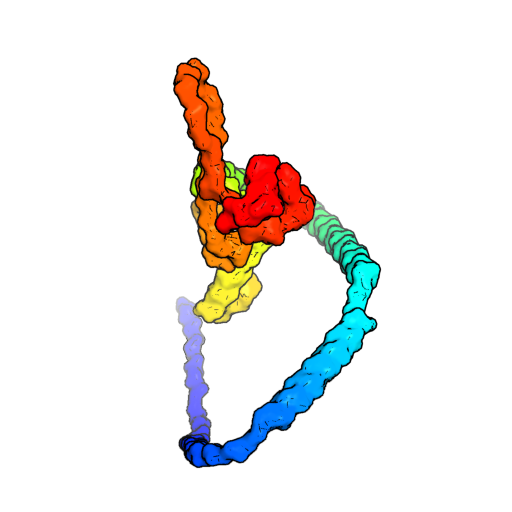1
ATOM 513 O O . GLN A 1 71 ? -11.097 -1.518 -22.126 1.00 89.94 71 GLN A O 1
ATOM 518 N N . ILE A 1 72 ? -11.980 -1.315 -24.171 1.00 91.19 72 ILE A N 1
ATOM 519 C CA . ILE A 1 72 ? -12.999 -0.340 -23.774 1.00 91.19 72 ILE A CA 1
ATOM 520 C C . ILE A 1 72 ? -14.044 -1.004 -22.872 1.00 91.19 72 ILE A C 1
ATOM 522 O O . ILE A 1 72 ? -14.407 -0.403 -21.858 1.00 91.19 72 ILE A O 1
ATOM 526 N N . SER A 1 73 ? -14.508 -2.218 -23.189 1.00 92.31 73 SER A N 1
ATOM 527 C CA . SER A 1 73 ? -15.453 -2.949 -22.338 1.00 92.31 73 SER A CA 1
ATOM 528 C C . SER A 1 73 ? -14.837 -3.310 -20.991 1.00 92.31 73 SER A C 1
ATOM 530 O O . SER A 1 73 ? -15.442 -3.025 -19.961 1.00 92.31 73 SER A O 1
ATOM 532 N N . GLU A 1 74 ? -13.601 -3.808 -20.975 1.00 92.75 74 GLU A N 1
ATOM 533 C CA . GLU A 1 74 ? -12.868 -4.097 -19.739 1.00 92.75 74 GLU A CA 1
ATOM 534 C C . GLU A 1 74 ? -12.714 -2.828 -18.886 1.00 92.75 74 GLU A C 1
ATOM 536 O O . GLU A 1 74 ? -13.024 -2.818 -17.696 1.00 92.75 74 GLU A O 1
ATOM 541 N N . ASN A 1 75 ? -12.349 -1.696 -19.496 1.00 92.50 75 ASN A N 1
ATOM 542 C CA . ASN A 1 75 ? -12.285 -0.416 -18.790 1.00 92.50 75 ASN A CA 1
ATOM 543 C C . ASN A 1 75 ? -13.644 0.018 -18.220 1.00 92.50 75 ASN A C 1
ATOM 545 O O . ASN A 1 75 ? -13.702 0.634 -17.152 1.00 92.50 75 ASN A O 1
ATOM 549 N N . GLN A 1 76 ? -14.746 -0.246 -18.921 1.00 92.38 76 GLN A N 1
ATOM 550 C CA . GLN A 1 76 ? -16.087 0.055 -18.419 1.00 92.38 76 GLN A CA 1
ATOM 551 C C . GLN A 1 76 ? -16.470 -0.847 -17.242 1.00 92.38 76 GLN A C 1
ATOM 553 O O . GLN A 1 76 ? -17.043 -0.349 -16.265 1.00 92.38 76 GLN A O 1
ATOM 558 N N . GLU A 1 77 ? -16.124 -2.129 -17.299 1.00 94.69 77 GLU A N 1
ATOM 559 C CA . GLU A 1 77 ? -16.321 -3.089 -16.213 1.00 94.69 77 GLU A CA 1
ATOM 560 C C . GLU A 1 77 ? -15.506 -2.696 -14.979 1.00 94.69 77 GLU A C 1
ATOM 562 O O . GLU A 1 77 ? -16.084 -2.518 -13.907 1.00 94.69 77 GLU A O 1
ATOM 567 N N . LEU A 1 78 ? -14.208 -2.417 -15.137 1.00 94.75 78 LEU A N 1
ATOM 568 C CA . LEU A 1 78 ? -13.332 -1.952 -14.057 1.00 94.75 78 LEU A CA 1
ATOM 569 C C . LEU A 1 78 ? -13.855 -0.661 -13.416 1.00 94.75 78 LEU A C 1
ATOM 571 O O . LEU A 1 78 ? -13.905 -0.537 -12.193 1.00 94.75 78 LEU A O 1
ATOM 575 N N . ARG A 1 79 ? -14.324 0.300 -14.221 1.00 93.50 79 ARG A N 1
ATOM 576 C CA . ARG A 1 79 ? -14.949 1.529 -13.700 1.00 93.50 79 ARG A CA 1
ATOM 577 C C . ARG A 1 79 ? -16.235 1.246 -12.933 1.00 93.50 79 ARG A C 1
ATOM 579 O O . ARG A 1 79 ? -16.534 1.957 -11.977 1.00 93.50 79 ARG A O 1
ATOM 586 N N . THR A 1 80 ? -17.021 0.267 -13.365 1.00 94.81 80 THR A N 1
ATOM 587 C CA . THR A 1 80 ? -18.262 -0.117 -12.681 1.00 94.81 80 THR A CA 1
ATOM 588 C C . THR A 1 80 ? -17.946 -0.790 -11.353 1.00 94.81 80 THR A C 1
ATOM 590 O O . THR A 1 80 ? -18.458 -0.347 -10.328 1.00 94.81 80 THR A O 1
ATOM 593 N N . LEU A 1 81 ? -16.998 -1.728 -11.343 1.00 96.00 81 LEU A N 1
ATOM 594 C CA . LEU A 1 81 ? -16.500 -2.381 -10.137 1.00 96.00 81 LEU A CA 1
ATOM 595 C C . LEU A 1 81 ? -15.931 -1.372 -9.129 1.00 96.00 81 LEU A C 1
ATOM 597 O O . LEU A 1 81 ? -16.244 -1.449 -7.946 1.00 96.00 81 LEU A O 1
ATOM 601 N N . LEU A 1 82 ? -15.185 -0.361 -9.586 1.00 95.06 82 LEU A N 1
ATOM 602 C CA . LEU A 1 82 ? -14.697 0.719 -8.722 1.00 95.06 82 LEU A CA 1
ATOM 603 C C . LEU A 1 82 ? -15.831 1.575 -8.139 1.00 95.06 82 LEU A C 1
ATOM 605 O O . LEU A 1 82 ? -15.773 1.957 -6.971 1.00 95.06 82 LEU A O 1
ATOM 609 N N . ARG A 1 83 ? -16.875 1.886 -8.921 1.00 95.75 83 ARG A N 1
ATOM 610 C CA . ARG A 1 83 ? -18.034 2.643 -8.413 1.00 95.75 83 ARG A CA 1
ATOM 611 C C . ARG A 1 83 ? -18.830 1.840 -7.394 1.00 95.75 83 ARG A C 1
ATOM 613 O O . ARG A 1 83 ? -19.239 2.407 -6.384 1.00 95.75 83 ARG A O 1
ATOM 620 N N . ASP A 1 84 ? -19.057 0.560 -7.652 1.00 95.44 84 ASP A N 1
ATOM 621 C CA . ASP A 1 84 ? -19.810 -0.303 -6.745 1.00 95.44 84 ASP A CA 1
ATOM 622 C C . ASP A 1 84 ? -18.999 -0.625 -5.487 1.00 95.44 84 ASP A C 1
ATOM 624 O O . ASP A 1 84 ? -19.536 -0.541 -4.382 1.00 95.44 84 ASP A O 1
ATOM 628 N N . GLY A 1 85 ? -17.687 -0.835 -5.628 1.00 95.31 85 GLY A N 1
ATOM 629 C CA . GLY A 1 85 ? -16.739 -0.901 -4.518 1.00 95.31 85 GLY A CA 1
ATOM 630 C C . GLY A 1 85 ? -16.807 0.353 -3.647 1.00 95.31 85 GLY A C 1
ATOM 631 O O . GLY A 1 85 ? -17.038 0.251 -2.444 1.00 95.31 85 GLY A O 1
ATOM 632 N N . LYS A 1 86 ? -16.739 1.546 -4.252 1.00 96.44 86 LYS A N 1
ATOM 633 C CA . LYS A 1 86 ? -16.890 2.816 -3.530 1.00 96.44 86 LYS A CA 1
ATOM 634 C C . LYS A 1 86 ? -18.240 2.926 -2.815 1.00 96.44 86 LYS A C 1
ATOM 636 O O . LYS A 1 86 ? -18.264 3.225 -1.631 1.00 96.44 86 LYS A O 1
ATOM 641 N N . ARG A 1 87 ? -19.356 2.633 -3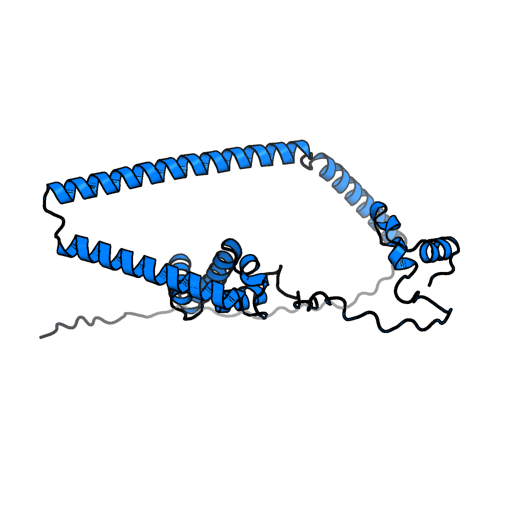.492 1.00 95.69 87 ARG A N 1
ATOM 642 C CA . ARG A 1 87 ? -20.694 2.644 -2.866 1.00 95.69 87 ARG A CA 1
ATOM 643 C C . ARG A 1 87 ? -20.778 1.691 -1.676 1.00 95.69 87 ARG A C 1
ATOM 645 O O . ARG A 1 87 ? -21.423 2.018 -0.686 1.00 95.69 87 ARG A O 1
ATOM 652 N N . SER A 1 88 ? -20.147 0.521 -1.774 1.00 95.38 88 SER A N 1
ATOM 653 C CA . SER A 1 88 ? -20.117 -0.455 -0.684 1.00 95.38 88 SER A CA 1
ATOM 654 C C . SER A 1 88 ? -19.285 0.031 0.507 1.00 95.38 88 SER A C 1
ATOM 656 O O . SER A 1 88 ? -19.716 -0.135 1.646 1.00 95.38 88 SER A O 1
ATOM 658 N N . LEU A 1 89 ? -18.151 0.694 0.250 1.00 95.19 89 LEU A N 1
ATOM 659 C CA . LEU A 1 89 ? -17.310 1.313 1.276 1.00 95.19 89 LEU A CA 1
ATOM 660 C C . LEU A 1 89 ? -18.010 2.493 1.950 1.00 95.19 89 LEU A C 1
ATOM 662 O O . LEU A 1 89 ? -17.986 2.586 3.176 1.00 95.19 89 LEU A O 1
ATOM 666 N N . ASP A 1 90 ? -18.675 3.351 1.176 1.00 95.00 90 ASP A N 1
ATOM 667 C CA . ASP A 1 90 ? -19.453 4.476 1.700 1.00 95.00 90 ASP A CA 1
ATOM 668 C C . ASP A 1 90 ? -20.590 3.947 2.595 1.00 95.00 90 ASP A C 1
ATOM 670 O O . ASP A 1 90 ? -20.723 4.357 3.744 1.00 95.00 90 ASP A O 1
ATOM 674 N N . ALA A 1 91 ? -21.335 2.932 2.139 1.00 95.56 91 ALA A N 1
ATOM 675 C CA . ALA A 1 91 ? -22.398 2.310 2.930 1.00 95.56 91 ALA A CA 1
ATOM 676 C C . ALA A 1 91 ? -21.887 1.626 4.212 1.00 95.56 91 ALA A C 1
ATOM 678 O O . ALA A 1 91 ? -22.590 1.602 5.228 1.00 95.56 91 ALA A O 1
ATOM 679 N N . LEU A 1 92 ? -20.685 1.042 4.180 1.00 94.94 92 LEU A N 1
ATOM 680 C CA . LEU A 1 92 ? -20.063 0.447 5.361 1.00 94.94 92 LEU A CA 1
ATOM 681 C C . LEU A 1 92 ? -19.611 1.532 6.344 1.00 94.94 92 LEU A C 1
ATOM 683 O O . LEU A 1 92 ? -19.892 1.414 7.533 1.00 94.94 92 LEU A O 1
ATOM 687 N N . THR A 1 93 ? -18.990 2.603 5.847 1.00 94.19 93 THR A N 1
ATOM 688 C CA . THR A 1 93 ? -18.592 3.780 6.636 1.00 94.19 93 THR A CA 1
ATOM 689 C C . THR A 1 93 ? -19.803 4.418 7.313 1.00 94.19 93 THR A C 1
ATOM 691 O O . THR A 1 93 ? -19.790 4.654 8.521 1.00 94.19 93 THR A O 1
ATOM 694 N N . ASP A 1 94 ? -20.899 4.609 6.580 1.00 95.00 94 ASP A N 1
ATOM 695 C CA . ASP A 1 94 ? -22.155 5.131 7.124 1.00 95.00 94 ASP A CA 1
ATOM 696 C C . ASP A 1 94 ? -22.726 4.205 8.206 1.00 95.00 94 ASP A C 1
ATOM 698 O O . ASP A 1 94 ? -23.203 4.660 9.248 1.00 95.00 94 ASP A O 1
ATOM 702 N N . ARG A 1 95 ? -22.656 2.883 8.004 1.00 95.31 95 ARG A N 1
ATOM 703 C CA . ARG A 1 95 ? -23.103 1.910 9.008 1.00 95.31 95 ARG A CA 1
ATOM 704 C C . ARG A 1 95 ? -22.241 1.959 10.268 1.00 95.31 95 ARG A C 1
ATOM 706 O O . ARG A 1 95 ? -22.805 1.944 11.361 1.00 95.31 95 ARG A O 1
ATOM 713 N N . VAL A 1 96 ? -20.917 2.013 10.126 1.00 92.88 96 VAL A N 1
ATOM 714 C CA . VAL A 1 96 ? -19.971 2.080 11.249 1.00 92.88 96 VAL A CA 1
ATOM 715 C C . VAL A 1 96 ? -20.199 3.362 12.043 1.00 92.88 96 VAL A C 1
ATOM 717 O O . VAL A 1 96 ? -20.512 3.274 13.225 1.00 92.88 96 VAL A O 1
ATOM 720 N N . THR A 1 97 ? -20.210 4.525 11.394 1.00 90.69 97 THR A N 1
ATOM 721 C CA . THR A 1 97 ? -20.461 5.818 12.059 1.00 90.69 97 THR A CA 1
ATOM 722 C C . THR A 1 97 ? -21.841 5.882 12.724 1.00 90.69 97 THR A C 1
ATOM 724 O O . THR A 1 97 ? -21.994 6.372 13.846 1.00 90.69 97 THR A O 1
ATOM 727 N N . THR A 1 98 ? -22.875 5.319 12.092 1.00 93.44 98 THR A N 1
ATOM 728 C CA . THR A 1 98 ? -24.207 5.213 12.711 1.00 93.44 98 THR A CA 1
ATOM 729 C C . THR A 1 98 ? -24.181 4.297 13.938 1.00 93.44 98 THR A C 1
ATOM 731 O O . THR A 1 98 ? -24.812 4.605 14.949 1.00 93.44 98 THR A O 1
ATOM 734 N N . SER A 1 99 ? -23.446 3.184 13.882 1.00 89.88 99 SER A N 1
ATOM 735 C CA . SER A 1 99 ? -23.299 2.274 15.020 1.00 89.88 99 SER A CA 1
ATOM 736 C C . SER A 1 99 ? -22.491 2.893 16.160 1.00 89.88 99 SER A C 1
ATOM 738 O O . SER A 1 99 ? -22.918 2.806 17.306 1.00 89.88 99 SER A O 1
ATOM 740 N N . GLU A 1 100 ? -21.406 3.606 15.858 1.00 87.00 100 GLU A N 1
ATOM 741 C CA . GLU A 1 100 ? -20.591 4.333 16.833 1.00 87.00 100 GLU A CA 1
ATOM 742 C C . GLU A 1 100 ? -21.430 5.395 17.543 1.00 87.00 100 GLU A C 1
ATOM 744 O O . GLU A 1 100 ? -21.533 5.385 18.766 1.00 87.00 100 GLU A O 1
ATOM 749 N N . THR A 1 101 ? -22.145 6.241 16.795 1.00 88.69 101 THR A N 1
ATOM 750 C CA . THR A 1 101 ? -23.016 7.266 17.396 1.00 88.69 101 THR A CA 1
ATOM 751 C C . THR A 1 101 ? -24.174 6.669 18.202 1.00 88.69 101 THR A C 1
ATOM 753 O O . THR A 1 101 ? -24.625 7.275 19.177 1.00 88.69 101 THR A O 1
ATOM 756 N N . ALA A 1 102 ? -24.682 5.489 17.831 1.00 88.44 102 ALA A N 1
ATOM 757 C CA . ALA A 1 102 ? -25.683 4.770 18.616 1.00 88.44 102 ALA A CA 1
ATOM 758 C C . ALA A 1 102 ? -25.096 4.205 19.921 1.00 88.44 102 ALA A C 1
ATOM 760 O O . ALA A 1 102 ? -25.736 4.327 20.966 1.00 88.44 102 ALA A O 1
ATOM 761 N N . LEU A 1 103 ? -23.883 3.644 19.883 1.00 87.62 103 LEU A N 1
ATOM 762 C CA . LEU A 1 103 ? -23.166 3.148 21.063 1.00 87.62 103 LEU A CA 1
ATOM 763 C C . LEU A 1 103 ? -22.788 4.289 22.016 1.00 87.62 103 LEU A C 1
ATOM 765 O O . LEU A 1 103 ? -22.945 4.149 23.230 1.00 87.62 103 LEU A O 1
ATOM 769 N N . GLU A 1 104 ? -22.376 5.441 21.484 1.00 86.19 104 GLU A N 1
ATOM 770 C CA . GLU A 1 104 ? -22.122 6.652 22.269 1.00 86.19 104 GLU A CA 1
ATOM 771 C C . GLU A 1 104 ? -23.390 7.153 22.968 1.00 86.19 104 GLU A C 1
ATOM 773 O O . GLU A 1 104 ? -23.369 7.430 24.166 1.00 86.19 104 GLU A O 1
ATOM 778 N N . LYS A 1 105 ? -24.524 7.219 22.254 1.00 88.62 105 LYS A N 1
ATOM 779 C CA . LYS A 1 105 ? -25.822 7.606 22.840 1.00 88.62 105 LYS A CA 1
ATOM 780 C C . LYS A 1 105 ? -26.319 6.608 23.883 1.00 88.62 105 LYS A C 1
ATOM 782 O O . LYS A 1 105 ? -27.001 7.008 24.822 1.00 88.62 105 LYS A O 1
ATOM 787 N N . ALA A 1 106 ? -25.991 5.329 23.718 1.00 88.81 106 ALA A N 1
ATOM 788 C CA . ALA A 1 106 ? -26.288 4.282 24.687 1.00 88.81 106 ALA A CA 1
ATOM 789 C C . ALA A 1 106 ? -25.331 4.287 25.895 1.00 88.81 106 ALA A C 1
ATOM 791 O O . ALA A 1 106 ? -25.555 3.530 26.837 1.00 88.81 106 ALA A O 1
ATOM 792 N N . GLY A 1 107 ? -24.281 5.121 25.883 1.00 85.00 107 GLY A N 1
ATOM 793 C CA . GLY A 1 107 ? -23.266 5.172 26.939 1.00 85.00 107 GLY A CA 1
ATOM 794 C C . GLY A 1 107 ? -22.408 3.907 27.028 1.00 85.00 107 GLY A C 1
ATOM 795 O O . GLY A 1 107 ? -21.827 3.645 28.076 1.00 85.00 107 GLY A O 1
ATOM 796 N N . LEU A 1 108 ? -22.361 3.109 25.955 1.00 82.75 108 LEU A N 1
ATOM 797 C CA . LEU A 1 108 ? -21.601 1.857 25.886 1.00 82.75 108 LEU A CA 1
ATOM 798 C C . LEU A 1 108 ? -20.143 2.066 25.462 1.00 82.75 108 LEU A C 1
ATOM 800 O O . LEU A 1 108 ? -19.353 1.145 25.611 1.00 82.75 108 LEU A O 1
ATOM 804 N N . VAL A 1 109 ? -19.797 3.254 24.955 1.00 81.94 109 VAL A N 1
ATOM 805 C CA . VAL A 1 109 ? -18.409 3.649 24.682 1.00 81.94 109 VAL A CA 1
ATOM 806 C C . VAL A 1 109 ? -17.891 4.439 25.874 1.00 81.94 109 VAL A C 1
ATOM 808 O O . VAL A 1 109 ? -18.372 5.540 26.160 1.00 81.94 109 VAL A O 1
ATOM 811 N N . THR A 1 110 ? -16.912 3.880 26.570 1.00 83.94 110 THR A N 1
ATOM 812 C CA . THR A 1 110 ? -16.251 4.550 27.690 1.00 83.94 110 THR A CA 1
ATOM 813 C C . THR A 1 110 ? -15.284 5.626 27.194 1.00 83.94 110 THR A C 1
ATOM 815 O O . THR A 1 110 ? -14.728 5.545 26.099 1.00 83.94 110 THR A O 1
ATOM 818 N N . GLU A 1 111 ? -15.036 6.648 28.014 1.00 81.94 111 GLU A N 1
ATOM 819 C CA . GLU A 1 111 ? -14.029 7.675 27.700 1.00 81.94 111 GLU A CA 1
ATOM 820 C C . GLU A 1 111 ? -12.610 7.082 27.584 1.00 81.94 111 GLU A C 1
ATOM 822 O O . GLU A 1 111 ? -11.775 7.608 26.850 1.00 81.94 111 GLU A O 1
ATOM 827 N N . GLU A 1 112 ? -12.342 5.952 28.251 1.00 85.00 112 GLU A N 1
ATOM 828 C CA . GLU A 1 112 ? -11.085 5.207 28.111 1.00 85.00 112 GLU A CA 1
ATOM 829 C C . GLU A 1 112 ? -10.941 4.574 26.723 1.00 85.00 112 GLU A C 1
ATOM 831 O O . GLU A 1 112 ? -9.876 4.681 26.121 1.00 85.00 112 GLU A O 1
ATOM 836 N N . GLU A 1 113 ? -12.005 3.984 26.172 1.00 85.81 113 GLU A N 1
ATOM 837 C CA . GLU A 1 113 ? -11.998 3.423 24.814 1.00 85.81 113 GLU A CA 1
ATOM 838 C C . GLU A 1 113 ? -11.847 4.517 23.751 1.00 85.81 113 GLU A C 1
ATOM 840 O O . GLU A 1 113 ? -11.055 4.359 22.823 1.00 85.81 113 GLU A O 1
ATOM 845 N N . LYS A 1 114 ? -12.521 5.666 23.909 1.00 84.62 114 LYS A N 1
ATOM 846 C CA . LYS A 1 114 ? -12.336 6.818 23.002 1.00 84.62 114 LYS A CA 1
ATOM 847 C C . LYS A 1 114 ? -10.901 7.315 23.015 1.00 84.62 114 LYS A C 1
ATOM 849 O O . LYS A 1 114 ? -10.328 7.600 21.963 1.00 84.62 114 LYS A O 1
ATOM 854 N N . LYS A 1 115 ? -10.313 7.406 24.208 1.00 90.00 115 LYS A N 1
ATOM 855 C CA . LYS A 1 115 ? -8.916 7.791 24.357 1.00 90.00 115 LYS A CA 1
ATOM 856 C C . LYS A 1 115 ? -7.983 6.744 23.750 1.00 90.00 115 LYS A C 1
ATOM 858 O O . LYS A 1 115 ? -7.062 7.131 23.049 1.00 90.00 115 LYS A O 1
ATOM 863 N N . ALA A 1 116 ? -8.238 5.450 23.941 1.00 89.62 116 ALA A N 1
ATOM 864 C CA . ALA A 1 116 ? -7.435 4.386 23.341 1.00 89.62 116 ALA A CA 1
ATOM 865 C C . ALA A 1 116 ? -7.459 4.437 21.803 1.00 89.62 116 ALA A C 1
ATOM 867 O O . ALA A 1 116 ? -6.408 4.322 21.177 1.00 89.62 116 ALA A O 1
ATOM 868 N N . VAL A 1 117 ? -8.627 4.681 21.196 1.00 87.44 117 VAL A N 1
ATOM 869 C CA . VAL A 1 117 ? -8.757 4.869 19.740 1.00 87.44 117 VAL A CA 1
ATOM 870 C C . VAL A 1 117 ? -8.007 6.121 19.278 1.00 87.44 117 VAL A C 1
ATOM 872 O O . VAL A 1 117 ? -7.273 6.067 18.293 1.00 87.44 117 VAL A O 1
ATOM 875 N N . ALA A 1 118 ? -8.130 7.240 19.997 1.00 89.44 118 ALA A N 1
ATOM 876 C CA . ALA A 1 118 ? -7.409 8.471 19.675 1.00 89.44 118 ALA A CA 1
ATOM 877 C C . ALA A 1 118 ? -5.883 8.315 19.813 1.00 89.44 118 ALA A C 1
ATOM 879 O O . ALA A 1 118 ? -5.135 8.757 18.940 1.00 89.44 118 ALA A O 1
ATOM 880 N N . ASP A 1 119 ? -5.420 7.649 20.873 1.00 91.19 119 ASP A N 1
ATOM 881 C CA . ASP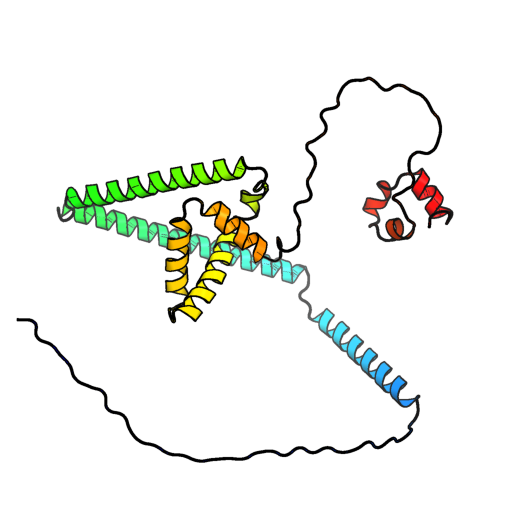 A 1 119 ? -4.009 7.352 21.112 1.00 91.19 119 ASP A CA 1
ATOM 882 C C . ASP A 1 119 ? -3.470 6.436 20.001 1.00 91.19 119 ASP A C 1
ATOM 884 O O . ASP A 1 119 ? -2.416 6.720 19.429 1.00 91.19 119 ASP A O 1
ATOM 888 N N . GLN A 1 120 ? -4.224 5.402 19.612 1.00 88.38 120 GLN A N 1
ATOM 889 C CA . GLN A 1 120 ? -3.877 4.519 18.499 1.00 88.38 120 GLN A CA 1
ATOM 890 C C . GLN A 1 120 ? -3.799 5.282 17.168 1.00 88.38 120 GLN A C 1
ATOM 892 O O . GLN A 1 120 ? -2.815 5.143 16.440 1.00 88.38 120 GLN A O 1
ATOM 897 N N . GLN A 1 121 ? -4.782 6.135 16.870 1.00 88.94 121 GLN A N 1
ATOM 898 C CA . GLN A 1 121 ? -4.780 6.964 15.665 1.00 88.94 121 GLN A CA 1
ATOM 899 C C . GLN A 1 121 ? -3.577 7.915 15.644 1.00 88.94 121 GLN A C 1
ATOM 901 O O . GLN A 1 121 ? -2.897 8.038 14.628 1.00 88.94 121 GLN A O 1
ATOM 906 N N . SER A 1 122 ? -3.267 8.547 16.778 1.00 92.38 122 SER A N 1
ATOM 907 C CA . SER A 1 122 ? -2.114 9.442 16.893 1.00 92.38 122 SER A CA 1
ATOM 908 C C . SER A 1 122 ? -0.783 8.707 16.702 1.00 92.38 122 SER A C 1
ATOM 910 O O . SER A 1 122 ? 0.121 9.236 16.054 1.00 92.38 122 SER A O 1
ATOM 912 N N . ALA A 1 123 ? -0.670 7.469 17.196 1.00 91.06 123 ALA A N 1
ATOM 913 C CA . ALA A 1 123 ? 0.503 6.626 16.997 1.00 91.06 123 ALA A CA 1
ATOM 914 C C . ALA A 1 123 ? 0.681 6.243 15.520 1.00 91.06 123 ALA A C 1
ATOM 916 O O . ALA A 1 123 ? 1.806 6.274 15.016 1.00 91.06 123 ALA A O 1
ATOM 917 N N . PHE A 1 124 ? -0.415 5.946 14.812 1.00 89.12 124 PHE A N 1
ATOM 918 C CA . PHE A 1 124 ? -0.385 5.699 13.370 1.00 89.12 124 PHE A CA 1
ATOM 919 C C . PHE A 1 124 ? 0.070 6.932 12.589 1.00 89.12 124 PHE A C 1
ATOM 921 O O . PHE A 1 124 ? 1.022 6.834 11.819 1.00 89.12 124 PHE A O 1
ATOM 928 N N . THR A 1 125 ? -0.520 8.103 12.841 1.00 92.50 125 THR A N 1
ATOM 929 C CA . THR A 1 125 ? -0.119 9.354 12.174 1.00 92.50 125 THR A CA 1
ATOM 930 C C . THR A 1 125 ? 1.335 9.730 12.482 1.00 92.50 125 THR A C 1
ATOM 932 O O . THR A 1 125 ? 2.070 10.175 11.602 1.00 92.50 125 THR A O 1
ATOM 935 N N . ALA A 1 126 ? 1.803 9.508 13.715 1.00 93.06 126 ALA A N 1
ATOM 936 C CA . ALA A 1 126 ? 3.203 9.733 14.068 1.00 93.06 126 ALA A CA 1
ATOM 937 C C . ALA A 1 126 ? 4.146 8.789 13.306 1.00 93.06 126 ALA A C 1
ATOM 939 O O . ALA A 1 126 ? 5.207 9.215 12.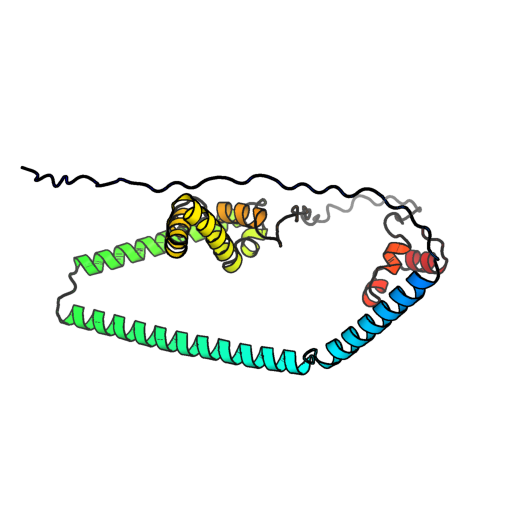843 1.00 93.06 126 ALA A O 1
ATOM 940 N N . ARG A 1 127 ? 3.772 7.512 13.154 1.00 91.06 127 ARG A N 1
ATOM 941 C CA . ARG A 1 127 ? 4.550 6.542 12.376 1.00 91.06 127 ARG A CA 1
ATOM 942 C C . ARG A 1 127 ? 4.563 6.891 10.890 1.00 91.06 127 ARG A C 1
ATOM 944 O O . ARG A 1 127 ? 5.617 6.781 10.272 1.00 91.06 127 ARG A O 1
ATOM 951 N N . GLU A 1 128 ? 3.445 7.341 10.336 1.00 91.12 128 GLU A N 1
ATOM 952 C CA . GLU A 1 128 ? 3.345 7.802 8.948 1.00 91.12 128 GLU A CA 1
ATOM 953 C C . GLU A 1 128 ? 4.324 8.953 8.672 1.00 91.12 128 GLU A C 1
ATOM 955 O O . GLU A 1 128 ? 5.163 8.838 7.779 1.00 91.12 128 GLU A O 1
ATOM 960 N N . GLY A 1 129 ? 4.336 9.989 9.518 1.00 93.75 129 GLY A N 1
ATOM 961 C CA . GLY A 1 129 ? 5.291 11.097 9.385 1.00 93.75 129 GLY A CA 1
ATOM 962 C C . GLY A 1 129 ? 6.759 10.667 9.534 1.00 93.75 129 GLY A C 1
ATOM 963 O O . GLY A 1 129 ? 7.647 11.190 8.856 1.00 93.75 129 GLY A O 1
ATOM 964 N N . GLN A 1 130 ? 7.046 9.667 10.378 1.00 92.62 130 GLN A N 1
ATOM 965 C CA . GLN A 1 130 ? 8.387 9.071 10.450 1.00 92.62 130 GLN A CA 1
ATOM 966 C C . GLN A 1 130 ? 8.768 8.362 9.147 1.00 92.62 130 GLN A C 1
ATOM 968 O O . GLN A 1 130 ? 9.901 8.503 8.690 1.00 92.62 130 GLN A O 1
ATOM 973 N N . LEU A 1 131 ? 7.852 7.588 8.560 1.00 92.62 131 LEU A N 1
ATOM 974 C CA . LEU A 1 131 ? 8.086 6.887 7.299 1.00 92.62 131 LEU A CA 1
ATOM 975 C C . LEU A 1 131 ? 8.304 7.876 6.152 1.00 92.62 131 LEU A C 1
ATOM 977 O O . LEU A 1 131 ? 9.226 7.676 5.365 1.00 92.62 131 LEU A O 1
ATOM 981 N N . GLU A 1 132 ? 7.538 8.964 6.097 1.00 93.69 132 GLU A N 1
ATOM 982 C CA . GLU A 1 132 ? 7.747 10.050 5.136 1.00 93.69 132 GLU A CA 1
ATOM 983 C C . GLU A 1 132 ? 9.140 10.674 5.296 1.00 93.69 132 GLU A C 1
ATOM 985 O O . GLU A 1 132 ? 9.902 10.750 4.333 1.00 93.69 132 GLU A O 1
ATOM 990 N N . THR A 1 133 ? 9.546 10.981 6.532 1.00 94.62 133 THR A N 1
ATOM 991 C CA . THR A 1 133 ? 10.899 11.485 6.825 1.00 94.62 133 THR A CA 1
ATOM 992 C C . THR A 1 133 ? 11.983 10.504 6.358 1.00 94.62 133 THR A C 1
ATOM 994 O O . THR A 1 133 ? 12.993 10.898 5.776 1.00 94.62 133 THR A O 1
ATOM 997 N N . ILE A 1 134 ? 11.802 9.201 6.596 1.00 93.38 134 ILE A N 1
ATOM 998 C CA . ILE A 1 134 ? 12.747 8.166 6.153 1.00 93.38 134 ILE A CA 1
ATOM 999 C C . ILE A 1 134 ? 12.812 8.102 4.623 1.00 93.38 134 ILE A C 1
ATOM 1001 O O . ILE A 1 134 ? 13.902 7.934 4.067 1.00 93.38 134 ILE A O 1
ATOM 1005 N N . LEU A 1 135 ? 11.675 8.232 3.939 1.00 92.25 135 LEU A N 1
ATOM 1006 C CA . LEU A 1 135 ? 11.610 8.253 2.482 1.00 92.25 135 LEU A CA 1
ATOM 1007 C C . LEU A 1 135 ? 12.371 9.462 1.927 1.00 92.25 135 LEU A C 1
ATOM 1009 O O . LEU A 1 135 ? 13.227 9.292 1.061 1.00 92.25 135 LEU A O 1
ATOM 1013 N N . GLU A 1 136 ? 12.162 10.653 2.487 1.00 93.12 136 GLU A N 1
ATOM 1014 C CA . GLU A 1 136 ? 12.904 11.866 2.122 1.00 93.12 136 GLU A CA 1
ATOM 1015 C C . GLU A 1 136 ? 14.412 11.718 2.350 1.00 93.12 136 GLU A C 1
ATOM 1017 O O . GLU A 1 136 ? 15.213 11.992 1.456 1.00 93.12 136 GLU A O 1
ATOM 1022 N N . MET A 1 137 ? 14.820 11.195 3.508 1.00 91.38 137 MET A N 1
ATOM 1023 C CA . MET A 1 137 ? 16.230 10.912 3.798 1.00 91.38 137 MET A CA 1
ATOM 1024 C C . MET A 1 137 ? 16.835 9.900 2.818 1.00 91.38 137 MET A C 1
ATOM 1026 O O . MET A 1 137 ? 18.032 9.945 2.531 1.00 91.38 137 MET A O 1
ATOM 1030 N N . THR A 1 138 ? 16.017 8.986 2.295 1.00 91.12 138 THR A N 1
ATOM 1031 C CA . THR A 1 138 ? 16.443 8.017 1.284 1.00 91.12 138 THR A CA 1
ATOM 1032 C C . THR A 1 138 ? 16.566 8.682 -0.093 1.00 91.12 138 THR A C 1
ATOM 1034 O O . THR A 1 138 ? 17.562 8.436 -0.767 1.00 91.12 138 THR A O 1
ATOM 1037 N N . ARG A 1 139 ? 15.656 9.593 -0.469 1.00 92.00 139 ARG A N 1
ATOM 1038 C CA . ARG A 1 139 ? 15.737 10.399 -1.708 1.00 92.00 139 ARG A CA 1
ATOM 1039 C C . ARG A 1 139 ? 16.978 11.291 -1.761 1.00 92.00 139 ARG A C 1
ATOM 1041 O O . ARG A 1 139 ? 17.571 11.465 -2.818 1.00 92.00 139 ARG A O 1
ATOM 1048 N N . LEU A 1 140 ? 17.401 11.835 -0.620 1.00 91.56 140 LEU A N 1
ATOM 1049 C CA . LEU A 1 140 ? 18.617 12.652 -0.528 1.00 91.56 140 LEU A CA 1
ATOM 1050 C C . LEU A 1 140 ? 19.905 11.849 -0.763 1.00 91.56 140 LEU A C 1
ATOM 1052 O O . LEU A 1 140 ? 20.964 12.431 -1.001 1.00 91.56 140 LEU A O 1
ATOM 1056 N N . ASN A 1 141 ? 19.848 10.521 -0.659 1.00 91.19 141 ASN A N 1
ATOM 1057 C CA . ASN A 1 141 ? 21.011 9.670 -0.824 1.00 91.19 141 ASN A CA 1
ATOM 1058 C C . ASN A 1 141 ? 21.199 9.291 -2.307 1.00 91.19 141 ASN A C 1
ATOM 1060 O O . ASN A 1 141 ? 20.361 8.575 -2.854 1.00 91.19 141 ASN A O 1
ATOM 1064 N N . PRO A 1 142 ? 22.340 9.634 -2.938 1.00 90.88 142 PRO A N 1
ATOM 1065 C CA . PRO A 1 142 ? 22.589 9.337 -4.353 1.00 90.88 142 PRO A CA 1
ATOM 1066 C C . PRO A 1 142 ? 22.529 7.848 -4.728 1.00 90.88 142 PRO A C 1
ATOM 1068 O O . PRO A 1 142 ? 22.336 7.507 -5.888 1.00 90.88 142 PRO A O 1
ATOM 1071 N N . LYS A 1 143 ? 22.687 6.923 -3.769 1.00 91.31 143 LYS A N 1
ATOM 1072 C CA . LYS A 1 143 ? 22.540 5.474 -4.022 1.00 91.31 143 LYS A CA 1
ATOM 1073 C C . LYS A 1 143 ? 21.102 5.090 -4.429 1.00 91.31 143 LYS A C 1
ATOM 1075 O O . LYS A 1 143 ? 20.877 4.025 -5.013 1.00 91.31 143 LYS A O 1
ATOM 1080 N N . PHE A 1 144 ? 20.140 5.939 -4.093 1.00 91.81 144 PHE A N 1
ATOM 1081 C CA . PHE A 1 144 ? 18.712 5.662 -4.057 1.00 91.81 144 PHE A CA 1
ATOM 1082 C C . PHE A 1 144 ? 17.905 6.708 -4.849 1.00 91.81 144 PHE A C 1
ATOM 1084 O O . PHE A 1 144 ? 16.772 7.024 -4.501 1.00 91.81 144 PHE A O 1
ATOM 1091 N N . GLU A 1 145 ? 18.487 7.248 -5.918 1.00 89.69 145 GLU A N 1
ATOM 1092 C CA . GLU A 1 145 ? 17.877 8.301 -6.743 1.00 89.69 145 GLU A CA 1
ATOM 1093 C C . GLU A 1 145 ? 16.526 7.889 -7.354 1.00 89.69 145 GLU A C 1
ATOM 1095 O O . GLU A 1 145 ? 15.584 8.672 -7.384 1.00 89.69 145 GLU A O 1
ATOM 1100 N N . ASP A 1 146 ? 16.396 6.629 -7.772 1.00 91.81 146 ASP A N 1
ATOM 1101 C CA . ASP A 1 146 ? 15.198 6.083 -8.411 1.00 91.81 146 ASP A CA 1
ATOM 1102 C C . ASP A 1 146 ? 14.225 5.406 -7.427 1.00 91.81 146 ASP A C 1
ATOM 1104 O O . ASP A 1 146 ? 13.409 4.579 -7.839 1.00 91.81 146 ASP A O 1
ATOM 1108 N N . VAL A 1 147 ? 14.281 5.730 -6.126 1.00 92.62 147 VAL A N 1
ATOM 1109 C CA . VAL A 1 147 ? 13.445 5.073 -5.099 1.00 92.62 147 VAL A CA 1
ATOM 1110 C C . VAL A 1 147 ? 11.958 5.161 -5.384 1.00 92.62 147 VAL A C 1
ATOM 1112 O O . VAL A 1 147 ? 11.292 4.141 -5.266 1.00 92.62 147 VAL A O 1
ATOM 1115 N N . ASP A 1 148 ? 11.437 6.312 -5.804 1.00 92.00 148 ASP A N 1
ATOM 1116 C CA . ASP A 1 148 ? 9.994 6.460 -6.048 1.00 92.00 148 ASP A CA 1
ATOM 1117 C C . ASP A 1 148 ? 9.512 5.601 -7.233 1.00 92.00 148 ASP A C 1
ATOM 1119 O O . ASP A 1 148 ? 8.359 5.180 -7.287 1.00 92.00 148 ASP A O 1
ATOM 1123 N N . THR A 1 149 ? 10.409 5.293 -8.176 1.00 93.00 149 THR A N 1
ATOM 1124 C CA . THR A 1 149 ? 10.108 4.409 -9.313 1.00 93.00 149 THR A CA 1
ATOM 1125 C C . THR A 1 149 ? 10.256 2.938 -8.929 1.00 93.00 149 THR A C 1
ATOM 1127 O O . THR A 1 149 ? 9.430 2.099 -9.292 1.00 93.00 149 THR A O 1
ATOM 1130 N N . VAL A 1 150 ? 11.320 2.604 -8.197 1.00 93.12 150 VAL A N 1
ATOM 1131 C CA . VAL A 1 150 ? 11.630 1.228 -7.795 1.00 93.12 150 VAL A CA 1
ATOM 1132 C C . VAL A 1 150 ? 10.645 0.753 -6.736 1.00 93.12 150 VAL A C 1
ATOM 1134 O O . VAL A 1 150 ? 10.028 -0.291 -6.914 1.00 93.12 150 VAL A O 1
ATOM 1137 N N . VAL A 1 151 ? 10.445 1.535 -5.678 1.00 93.69 151 VAL A N 1
ATOM 1138 C CA . VAL A 1 151 ? 9.550 1.246 -4.549 1.00 93.69 151 VAL A CA 1
ATOM 1139 C C . VAL A 1 151 ? 8.174 1.876 -4.787 1.00 93.69 151 VAL A C 1
ATOM 1141 O O . VAL A 1 151 ? 7.590 2.507 -3.911 1.00 93.69 151 VAL A O 1
ATOM 1144 N N . SER A 1 152 ? 7.655 1.722 -6.005 1.00 93.81 152 SER A N 1
ATOM 1145 C CA . SER A 1 152 ? 6.251 2.019 -6.287 1.00 93.81 152 SER A CA 1
ATOM 1146 C C . SER A 1 152 ? 5.349 0.993 -5.596 1.00 93.81 152 SER A C 1
ATOM 1148 O O . SER A 1 152 ? 5.781 -0.134 -5.345 1.00 93.81 152 SER A O 1
ATOM 1150 N N . GLN A 1 153 ? 4.093 1.355 -5.319 1.00 91.69 153 GLN A N 1
ATOM 1151 C CA . GLN A 1 153 ? 3.149 0.480 -4.614 1.00 91.69 153 GLN A CA 1
ATOM 1152 C C . GLN A 1 153 ? 3.040 -0.909 -5.267 1.00 91.69 153 GLN A C 1
ATOM 1154 O O . GLN A 1 153 ? 3.227 -1.913 -4.595 1.00 91.69 153 GLN A O 1
ATOM 1159 N N . GLY A 1 154 ? 2.874 -0.981 -6.592 1.00 93.06 154 GLY A N 1
ATOM 1160 C CA . GLY A 1 154 ? 2.773 -2.271 -7.287 1.00 93.06 154 GLY A CA 1
ATOM 1161 C C . GLY A 1 154 ? 4.039 -3.132 -7.191 1.00 93.06 154 GLY A C 1
ATOM 1162 O O . GLY A 1 154 ? 3.950 -4.347 -7.035 1.00 93.06 154 GLY A O 1
ATOM 1163 N N . ASN A 1 155 ? 5.228 -2.519 -7.239 1.00 93.00 155 ASN A N 1
ATOM 1164 C CA . ASN A 1 155 ? 6.484 -3.258 -7.070 1.00 93.00 155 ASN A CA 1
ATOM 1165 C C . ASN A 1 155 ? 6.690 -3.707 -5.619 1.00 93.00 155 ASN A C 1
ATOM 1167 O O . ASN A 1 155 ? 7.266 -4.768 -5.377 1.00 93.00 155 ASN A O 1
ATOM 1171 N N . PHE A 1 156 ? 6.257 -2.884 -4.662 1.00 94.75 156 PHE A N 1
ATOM 1172 C CA . PHE A 1 156 ? 6.298 -3.195 -3.241 1.00 94.75 156 PHE A CA 1
ATOM 1173 C C . PHE A 1 156 ? 5.403 -4.397 -2.935 1.00 94.75 156 PHE A C 1
ATOM 1175 O O . PHE A 1 156 ? 5.899 -5.378 -2.384 1.00 94.75 156 PHE A O 1
ATOM 1182 N N . ASP A 1 157 ? 4.144 -4.357 -3.370 1.00 94.81 157 ASP A N 1
ATOM 1183 C CA . ASP A 1 157 ? 3.162 -5.425 -3.160 1.00 94.81 157 ASP A CA 1
ATOM 1184 C C . ASP A 1 157 ? 3.653 -6.742 -3.781 1.00 94.81 157 ASP A C 1
ATOM 1186 O O . ASP A 1 157 ? 3.719 -7.765 -3.103 1.00 94.81 157 ASP A O 1
ATOM 1190 N N . ALA A 1 158 ? 4.154 -6.704 -5.022 1.00 92.44 158 ALA A N 1
ATOM 1191 C CA . ALA A 1 158 ? 4.719 -7.884 -5.679 1.00 92.44 158 ALA A CA 1
ATOM 1192 C C . ALA A 1 158 ? 5.935 -8.472 -4.933 1.00 92.44 158 ALA A C 1
ATOM 1194 O O . ALA A 1 158 ? 6.130 -9.690 -4.899 1.00 92.44 158 ALA A O 1
ATOM 1195 N N . ALA A 1 159 ? 6.777 -7.622 -4.336 1.00 94.00 159 ALA A N 1
ATOM 1196 C CA . ALA A 1 159 ? 7.906 -8.078 -3.532 1.00 94.00 159 ALA A CA 1
ATOM 1197 C C . ALA A 1 159 ? 7.455 -8.682 -2.191 1.00 94.00 159 ALA A C 1
ATOM 1199 O O . ALA A 1 159 ? 8.043 -9.676 -1.757 1.00 94.00 159 ALA A O 1
ATOM 1200 N N . ILE A 1 160 ? 6.418 -8.126 -1.555 1.00 95.75 160 ILE A N 1
ATOM 1201 C CA . ILE A 1 160 ? 5.793 -8.712 -0.362 1.00 95.75 160 ILE A CA 1
ATOM 1202 C C . ILE A 1 160 ? 5.203 -10.080 -0.694 1.00 95.75 160 ILE A C 1
ATOM 1204 O O . ILE A 1 160 ? 5.508 -11.033 0.017 1.00 95.75 160 ILE A O 1
ATOM 1208 N N . ASP A 1 161 ? 4.456 -10.212 -1.790 1.00 94.44 161 ASP A N 1
ATOM 1209 C CA . ASP A 1 161 ? 3.868 -11.485 -2.217 1.00 94.44 161 ASP A CA 1
ATOM 1210 C C . ASP A 1 161 ? 4.941 -12.555 -2.436 1.00 94.44 161 ASP A C 1
ATOM 1212 O O . ASP A 1 161 ? 4.830 -13.677 -1.935 1.00 94.44 161 ASP A O 1
ATOM 1216 N N . LEU A 1 162 ? 6.039 -12.204 -3.113 1.00 93.44 162 LEU A N 1
ATOM 1217 C CA . LEU A 1 162 ? 7.158 -13.123 -3.310 1.00 93.44 162 LEU A CA 1
ATOM 1218 C C . LEU A 1 162 ? 7.750 -13.569 -1.965 1.00 93.44 162 LEU A C 1
ATOM 1220 O O . LEU A 1 162 ? 7.899 -14.768 -1.723 1.00 93.44 162 LEU A O 1
ATOM 1224 N N . MET A 1 163 ? 8.024 -12.636 -1.053 1.00 93.44 163 MET A N 1
ATOM 1225 C CA . MET A 1 163 ? 8.536 -12.970 0.281 1.00 93.44 163 MET A CA 1
ATOM 1226 C C . MET A 1 163 ? 7.529 -13.780 1.112 1.00 93.44 163 MET A C 1
ATOM 1228 O O . MET A 1 163 ? 7.927 -14.677 1.856 1.00 93.44 163 MET A O 1
ATOM 1232 N N . ALA A 1 164 ? 6.233 -13.508 0.972 1.00 95.56 164 ALA A N 1
ATOM 1233 C CA . ALA A 1 164 ? 5.162 -14.211 1.661 1.00 95.56 164 ALA A CA 1
ATOM 1234 C C . ALA A 1 164 ? 5.040 -15.661 1.187 1.00 95.56 164 ALA A C 1
ATOM 1236 O O . ALA A 1 164 ? 4.885 -16.553 2.018 1.00 95.56 164 ALA A O 1
ATOM 1237 N N . THR A 1 165 ? 5.190 -15.937 -0.113 1.00 94.56 165 THR A N 1
ATOM 1238 C CA . THR A 1 165 ? 5.214 -17.323 -0.617 1.00 94.56 165 THR A CA 1
ATOM 1239 C C . THR A 1 165 ? 6.398 -18.114 -0.052 1.00 94.56 165 THR A C 1
ATOM 1241 O O . THR A 1 165 ? 6.242 -19.261 0.379 1.00 94.56 165 THR A O 1
ATOM 1244 N N . GLU A 1 166 ? 7.577 -17.496 0.045 1.00 93.38 166 GLU A N 1
ATOM 1245 C CA . GLU A 1 166 ? 8.733 -18.116 0.695 1.00 93.38 166 GLU A CA 1
ATOM 1246 C C . GLU A 1 166 ? 8.518 -18.326 2.198 1.00 93.38 166 GLU A C 1
ATOM 1248 O O . GLU A 1 166 ? 8.920 -19.348 2.754 1.00 93.38 166 GLU A O 1
ATOM 1253 N N . TYR A 1 167 ? 7.900 -17.364 2.879 1.00 94.56 167 TYR A N 1
ATOM 1254 C CA . TYR A 1 167 ? 7.611 -17.467 4.305 1.00 94.56 167 TYR A CA 1
ATOM 1255 C C . TYR A 1 167 ? 6.568 -18.556 4.590 1.00 94.56 167 TYR A C 1
ATOM 1257 O O . TYR A 1 167 ? 6.753 -19.355 5.509 1.00 94.56 167 TYR A O 1
ATOM 1265 N N . ALA A 1 168 ? 5.510 -18.630 3.782 1.00 96.31 168 ALA A N 1
ATOM 1266 C CA . ALA A 1 168 ? 4.460 -19.639 3.869 1.00 96.31 168 ALA A CA 1
ATOM 1267 C C . ALA A 1 168 ? 5.028 -21.053 3.694 1.00 96.31 168 ALA A C 1
ATOM 1269 O O . ALA A 1 168 ? 4.771 -21.932 4.514 1.00 96.31 168 ALA A O 1
ATOM 1270 N N . THR A 1 169 ? 5.870 -21.258 2.675 1.00 94.56 169 THR A N 1
ATOM 1271 C CA . THR A 1 169 ? 6.501 -22.563 2.414 1.00 94.56 169 THR A CA 1
ATOM 1272 C C . THR A 1 169 ? 7.453 -22.996 3.528 1.00 94.56 169 THR A C 1
ATOM 1274 O O . THR A 1 169 ? 7.481 -24.174 3.876 1.00 94.56 169 THR A O 1
ATOM 1277 N N . LYS A 1 170 ? 8.203 -22.062 4.126 1.00 94.56 170 LYS A N 1
ATOM 1278 C CA . LYS A 1 170 ? 9.144 -22.358 5.221 1.00 94.56 170 LYS A CA 1
ATOM 1279 C C . LYS A 1 170 ? 8.449 -22.622 6.559 1.00 94.56 170 LYS A C 1
ATOM 1281 O O . LYS A 1 170 ? 8.928 -23.456 7.321 1.00 94.56 170 LYS A O 1
ATOM 1286 N N . ASN A 1 171 ? 7.352 -21.923 6.850 1.00 93.12 171 ASN A N 1
ATOM 1287 C CA . ASN A 1 171 ? 6.688 -21.976 8.158 1.00 93.12 171 ASN A CA 1
ATOM 1288 C C . ASN A 1 171 ? 5.398 -22.813 8.173 1.00 93.12 171 ASN A C 1
ATOM 1290 O O . ASN A 1 171 ? 4.829 -23.017 9.241 1.00 93.12 171 ASN A O 1
ATOM 1294 N N . GLY A 1 172 ? 4.933 -23.303 7.020 1.00 92.50 172 GLY A N 1
ATOM 1295 C CA . GLY A 1 172 ? 3.701 -24.092 6.919 1.00 92.50 172 GLY A CA 1
ATOM 1296 C C . GLY A 1 172 ? 2.429 -23.283 7.195 1.00 92.50 172 GLY A C 1
ATOM 1297 O O . GLY A 1 172 ? 1.444 -23.836 7.675 1.00 92.50 172 GLY A O 1
ATOM 1298 N N . VAL A 1 173 ? 2.464 -21.978 6.924 1.00 94.88 173 VAL A N 1
ATOM 1299 C CA . VAL A 1 173 ? 1.368 -21.026 7.167 1.00 94.88 173 VAL A CA 1
ATOM 1300 C C . VAL A 1 173 ? 0.666 -20.706 5.842 1.00 94.88 173 VAL A C 1
ATOM 1302 O O . VAL A 1 173 ? 1.261 -20.862 4.773 1.00 94.88 173 VAL A O 1
ATOM 1305 N N . SER A 1 174 ? -0.596 -20.270 5.879 1.00 95.31 174 SER A N 1
ATOM 1306 C CA . SER A 1 174 ? -1.290 -19.829 4.664 1.00 95.31 174 SER A CA 1
ATOM 1307 C C . SER A 1 174 ? -0.609 -18.603 4.036 1.00 95.31 174 SER A C 1
ATOM 1309 O O . SER A 1 174 ? -0.005 -17.786 4.731 1.00 95.31 174 SER A O 1
ATOM 1311 N N . VAL A 1 175 ? -0.723 -18.442 2.712 1.00 93.00 175 VAL A N 1
ATOM 1312 C CA . VAL A 1 175 ? -0.127 -17.288 2.009 1.00 93.00 175 VAL A CA 1
ATOM 1313 C C . VAL A 1 175 ? -0.717 -15.970 2.517 1.00 93.00 175 VAL A C 1
ATOM 1315 O O . VAL A 1 175 ? 0.024 -15.019 2.727 1.00 93.00 175 VAL A O 1
ATOM 1318 N N . SER A 1 176 ? -2.020 -15.920 2.801 1.00 93.12 176 SER A N 1
ATOM 1319 C CA . SER A 1 176 ? -2.682 -14.721 3.331 1.00 93.12 176 SER A CA 1
ATOM 1320 C C . SER A 1 176 ? -2.145 -14.293 4.697 1.00 93.12 176 SER A C 1
ATOM 1322 O O . SER A 1 176 ? -1.902 -13.112 4.923 1.00 93.12 176 SER A O 1
ATOM 1324 N N . GLU A 1 177 ? -1.921 -15.240 5.608 1.00 94.06 177 GLU A N 1
ATOM 1325 C CA . GLU A 1 177 ? -1.326 -14.940 6.916 1.00 94.06 177 GLU A CA 1
ATOM 1326 C C . GLU A 1 177 ? 0.154 -14.562 6.774 1.00 94.06 177 GLU A C 1
ATOM 1328 O O . GLU A 1 177 ? 0.639 -13.672 7.473 1.00 94.06 177 GLU A O 1
ATOM 1333 N N . ALA A 1 178 ? 0.865 -15.194 5.836 1.00 95.19 178 ALA A N 1
ATOM 1334 C CA . ALA A 1 178 ? 2.250 -14.865 5.529 1.00 95.19 178 ALA A CA 1
ATOM 1335 C C . ALA A 1 178 ? 2.403 -13.440 4.977 1.00 95.19 178 ALA A C 1
ATOM 1337 O O . ALA A 1 178 ? 3.336 -12.754 5.384 1.00 95.19 178 ALA A O 1
ATOM 1338 N N . VAL A 1 179 ? 1.491 -12.973 4.114 1.00 95.00 179 VAL A N 1
ATOM 1339 C CA . VAL A 1 179 ? 1.491 -11.592 3.593 1.00 95.00 179 VAL A CA 1
ATOM 1340 C C . VAL A 1 179 ? 1.413 -10.599 4.746 1.00 95.00 179 VAL A C 1
ATOM 1342 O O . VAL A 1 179 ? 2.293 -9.753 4.876 1.00 95.00 179 VAL A O 1
ATOM 1345 N N . VAL A 1 180 ? 0.439 -10.762 5.646 1.00 95.19 180 VAL A N 1
ATOM 1346 C CA . VAL A 1 180 ? 0.263 -9.865 6.800 1.00 95.19 180 VAL A CA 1
ATOM 1347 C C . VAL A 1 180 ? 1.487 -9.888 7.721 1.00 95.19 180 VAL A C 1
ATOM 1349 O O . VAL A 1 180 ? 1.948 -8.840 8.177 1.00 95.19 180 VAL A O 1
ATOM 1352 N N . ALA A 1 181 ? 2.047 -11.070 7.987 1.00 94.44 181 ALA A N 1
ATOM 1353 C CA . ALA A 1 181 ? 3.225 -11.208 8.840 1.00 94.44 181 ALA A CA 1
ATOM 1354 C C . ALA A 1 181 ? 4.470 -10.548 8.226 1.00 94.44 181 ALA A C 1
ATOM 1356 O O . ALA A 1 181 ? 5.202 -9.834 8.918 1.00 94.44 181 ALA A O 1
ATOM 1357 N N . VAL A 1 182 ? 4.708 -10.765 6.930 1.00 96.00 182 VAL A N 1
ATOM 1358 C CA . VAL A 1 182 ? 5.836 -10.178 6.199 1.00 96.00 182 VAL A CA 1
ATOM 1359 C C . VAL A 1 182 ? 5.673 -8.668 6.090 1.00 96.00 182 VAL A C 1
ATOM 1361 O O . VAL A 1 182 ? 6.623 -7.944 6.374 1.00 96.00 182 VAL A O 1
ATOM 1364 N N . GLU A 1 183 ? 4.487 -8.179 5.743 1.00 94.44 183 GLU A N 1
ATOM 1365 C CA . GLU A 1 183 ? 4.204 -6.750 5.643 1.00 94.44 183 GLU A CA 1
ATOM 1366 C C . GLU A 1 183 ? 4.400 -6.048 6.994 1.00 94.44 183 GLU A C 1
ATOM 1368 O O . GLU A 1 183 ? 5.136 -5.062 7.086 1.00 94.44 183 GLU A O 1
ATOM 1373 N N . SER A 1 184 ? 3.840 -6.607 8.072 1.00 94.62 184 SER A N 1
ATOM 1374 C CA . SER A 1 184 ? 4.052 -6.089 9.426 1.00 94.62 184 SER A CA 1
ATOM 1375 C C . SER A 1 184 ? 5.534 -6.062 9.799 1.00 94.62 184 SER A C 1
ATOM 1377 O O . SER A 1 184 ? 5.986 -5.119 10.453 1.00 94.62 184 SER A O 1
ATOM 1379 N N . TRP A 1 185 ? 6.300 -7.080 9.403 1.00 96.00 185 TRP A N 1
ATOM 1380 C CA . TRP A 1 185 ? 7.736 -7.121 9.645 1.00 96.00 185 TRP A CA 1
ATOM 1381 C C . TRP A 1 185 ? 8.481 -6.054 8.838 1.00 96.00 185 TRP A C 1
ATOM 1383 O O . TRP A 1 185 ? 9.281 -5.320 9.421 1.00 96.00 185 TRP A O 1
ATOM 1393 N N . VAL A 1 186 ? 8.194 -5.901 7.543 1.00 96.38 186 VAL A N 1
ATOM 1394 C CA . VAL A 1 186 ? 8.822 -4.880 6.692 1.00 96.38 186 VAL A CA 1
ATOM 1395 C C . VAL A 1 186 ? 8.562 -3.489 7.262 1.00 96.38 186 VAL A C 1
ATOM 1397 O O . VAL A 1 186 ? 9.515 -2.742 7.482 1.00 96.38 186 VAL A O 1
ATOM 1400 N N . TRP A 1 187 ? 7.317 -3.155 7.605 1.00 94.12 187 TRP A N 1
ATOM 1401 C CA . TRP A 1 187 ? 6.982 -1.848 8.178 1.00 94.12 187 TRP A CA 1
ATOM 1402 C C . TRP A 1 187 ? 7.556 -1.615 9.578 1.00 94.12 187 TRP A C 1
ATOM 1404 O O . TRP A 1 187 ? 7.681 -0.462 9.997 1.00 94.12 187 TRP A O 1
ATOM 1414 N N . SER A 1 188 ? 7.960 -2.670 10.292 1.00 92.81 188 SER A N 1
ATOM 1415 C CA . SER A 1 188 ? 8.665 -2.554 11.577 1.00 92.81 188 SER A CA 1
ATOM 1416 C C . SER A 1 188 ? 10.146 -2.177 11.434 1.00 92.81 188 SER A C 1
ATOM 1418 O O . SER A 1 188 ? 10.773 -1.756 12.409 1.00 92.81 188 SER A O 1
ATOM 1420 N N . LEU A 1 189 ? 10.718 -2.294 10.231 1.00 93.75 189 LEU A N 1
ATOM 1421 C CA . LEU A 1 189 ? 12.119 -1.968 9.984 1.00 93.75 189 LEU A CA 1
ATOM 1422 C C . LEU A 1 189 ? 12.403 -0.473 10.201 1.00 93.75 189 LEU A C 1
ATOM 1424 O O . LEU A 1 189 ? 11.533 0.395 10.091 1.00 93.75 189 LEU A O 1
ATOM 1428 N N . ILE A 1 190 ? 13.675 -0.169 10.476 1.00 91.31 190 ILE A N 1
ATOM 1429 C CA . ILE A 1 190 ? 14.157 1.214 10.621 1.00 91.31 190 ILE A CA 1
ATOM 1430 C C . ILE A 1 190 ? 14.040 1.965 9.291 1.00 91.31 190 ILE A C 1
ATOM 1432 O O . ILE A 1 190 ? 13.688 3.138 9.280 1.00 91.31 190 ILE A O 1
ATOM 1436 N N . ASN A 1 191 ? 14.345 1.300 8.173 1.00 93.56 191 ASN A N 1
ATOM 1437 C CA . ASN A 1 191 ? 14.168 1.857 6.837 1.00 93.56 191 ASN A CA 1
ATOM 1438 C C . ASN A 1 191 ? 13.551 0.799 5.901 1.00 93.56 191 ASN A C 1
ATOM 1440 O O . ASN A 1 191 ? 14.299 0.061 5.249 1.00 93.56 191 ASN A O 1
ATOM 1444 N N . PRO A 1 192 ? 12.207 0.705 5.849 1.00 95.06 192 PRO A N 1
ATOM 1445 C CA . PRO A 1 192 ? 11.519 -0.242 4.973 1.00 95.06 192 PRO A CA 1
ATOM 1446 C C . PRO A 1 192 ? 11.795 0.046 3.495 1.00 95.06 192 PRO A C 1
ATOM 1448 O O . PRO A 1 192 ? 12.049 -0.880 2.729 1.00 95.06 192 PRO A O 1
ATOM 1451 N N . TYR A 1 193 ? 11.841 1.321 3.098 1.00 95.19 193 TYR A N 1
ATOM 1452 C CA . TYR A 1 193 ? 12.040 1.723 1.703 1.00 95.19 193 TYR A CA 1
ATOM 1453 C C . TYR A 1 193 ? 13.389 1.276 1.149 1.00 95.19 193 TYR A C 1
ATOM 1455 O O . TYR A 1 193 ? 13.463 0.752 0.042 1.00 95.19 193 TYR A O 1
ATOM 1463 N N . ARG A 1 194 ? 14.464 1.405 1.931 1.00 94.50 194 ARG A N 1
ATOM 1464 C CA . ARG A 1 194 ? 15.786 0.906 1.543 1.00 94.50 194 ARG A CA 1
ATOM 1465 C C . ARG A 1 194 ? 15.797 -0.611 1.383 1.00 94.50 194 ARG A C 1
ATOM 1467 O O . ARG A 1 194 ? 16.370 -1.109 0.416 1.00 94.50 194 ARG A O 1
ATOM 1474 N N . PHE A 1 195 ? 15.219 -1.331 2.342 1.00 95.12 195 PHE A N 1
ATOM 1475 C CA . PHE A 1 195 ? 15.157 -2.790 2.291 1.00 95.12 195 PHE A CA 1
ATOM 1476 C C . PHE A 1 195 ? 14.410 -3.253 1.037 1.00 95.12 195 PHE A C 1
ATOM 1478 O O . PHE A 1 195 ? 14.922 -4.067 0.268 1.00 95.12 195 PHE A O 1
ATOM 1485 N N . MET A 1 196 ? 13.242 -2.662 0.789 1.00 94.94 196 MET A N 1
ATOM 1486 C CA . MET A 1 196 ? 12.403 -3.003 -0.353 1.00 94.94 196 MET A CA 1
ATOM 1487 C C . MET A 1 196 ? 13.040 -2.599 -1.672 1.00 94.94 196 MET A C 1
ATOM 1489 O O . MET A 1 196 ? 13.010 -3.379 -2.613 1.00 94.94 196 MET A O 1
ATOM 1493 N N . TYR A 1 197 ? 13.705 -1.450 -1.739 1.00 95.00 197 TYR A N 1
ATOM 1494 C CA . TYR A 1 197 ? 14.475 -1.056 -2.914 1.00 95.00 197 TYR A CA 1
ATOM 1495 C C . TYR A 1 197 ? 15.512 -2.117 -3.302 1.00 95.00 197 TYR A C 1
ATOM 1497 O O . TYR A 1 197 ? 15.585 -2.518 -4.462 1.00 95.00 197 TYR A O 1
ATOM 1505 N N . GLU A 1 198 ? 16.306 -2.595 -2.338 1.00 93.50 198 GLU A N 1
ATOM 1506 C CA . GLU A 1 198 ? 17.334 -3.608 -2.596 1.00 93.50 198 GLU A CA 1
ATOM 1507 C C . GLU A 1 198 ? 16.682 -4.932 -3.041 1.00 93.50 198 GLU A C 1
ATOM 1509 O O . GLU A 1 198 ? 17.090 -5.506 -4.052 1.00 93.50 198 GLU A O 1
ATOM 1514 N N . LYS A 1 199 ? 15.595 -5.359 -2.385 1.00 93.44 199 LYS A N 1
ATOM 1515 C CA . LYS A 1 199 ? 14.857 -6.584 -2.745 1.00 93.44 199 LYS A CA 1
ATOM 1516 C C . LYS A 1 199 ? 14.191 -6.516 -4.117 1.00 93.44 199 LYS A C 1
ATOM 1518 O O . LYS A 1 199 ? 14.298 -7.460 -4.898 1.00 93.44 199 LYS A O 1
ATOM 1523 N N . ILE A 1 200 ? 13.554 -5.397 -4.443 1.00 93.31 200 ILE A N 1
ATOM 1524 C CA . ILE A 1 200 ? 12.896 -5.183 -5.735 1.00 93.31 200 ILE A CA 1
ATOM 1525 C C . ILE A 1 200 ? 13.938 -5.160 -6.856 1.00 93.31 200 ILE A C 1
ATOM 1527 O O . ILE A 1 200 ? 13.724 -5.791 -7.890 1.00 93.31 200 ILE A O 1
ATOM 1531 N N . LYS A 1 201 ? 15.096 -4.511 -6.667 1.00 91.94 201 LYS A N 1
ATOM 1532 C CA . LYS A 1 201 ? 16.170 -4.533 -7.679 1.00 91.94 201 LYS A CA 1
ATOM 1533 C C . LYS A 1 201 ? 16.769 -5.924 -7.901 1.00 91.94 201 LYS A C 1
ATOM 1535 O O . LYS A 1 201 ? 17.208 -6.221 -9.011 1.00 91.94 201 LYS A O 1
ATOM 1540 N N . GLU A 1 202 ? 16.783 -6.774 -6.876 1.00 90.31 202 GLU A N 1
ATOM 1541 C CA . GLU A 1 202 ? 17.237 -8.167 -6.976 1.00 90.31 202 GLU A CA 1
ATOM 1542 C C . GLU A 1 202 ? 16.226 -9.067 -7.712 1.00 90.31 202 GLU A C 1
ATOM 1544 O O . GLU A 1 202 ? 16.623 -9.911 -8.527 1.00 90.31 202 GLU A O 1
ATOM 1549 N N . ALA A 1 203 ? 14.931 -8.892 -7.434 1.00 86.31 203 ALA A N 1
ATOM 1550 C CA . ALA A 1 203 ? 13.877 -9.802 -7.876 1.00 86.31 203 ALA A CA 1
ATOM 1551 C C . ALA A 1 203 ? 13.172 -9.372 -9.174 1.00 86.31 203 ALA A C 1
ATOM 1553 O O . ALA A 1 203 ? 12.873 -10.221 -10.015 1.00 86.31 203 ALA A O 1
ATOM 1554 N N . HIS A 1 204 ? 12.907 -8.076 -9.361 1.00 85.06 204 HIS A N 1
ATOM 1555 C CA . HIS A 1 204 ? 12.009 -7.597 -10.411 1.00 85.06 204 HIS A CA 1
ATOM 1556 C C . HIS A 1 204 ? 12.710 -7.505 -11.785 1.00 85.06 204 HIS A C 1
ATOM 1558 O O . HIS A 1 204 ? 13.750 -6.841 -11.903 1.00 85.06 204 HIS A O 1
ATOM 1564 N N . PRO A 1 205 ? 12.138 -8.091 -12.858 1.00 85.25 205 PRO A N 1
ATOM 1565 C CA . PRO A 1 205 ? 12.771 -8.149 -14.180 1.00 85.25 205 PRO A CA 1
ATOM 1566 C C . PRO A 1 205 ? 13.196 -6.788 -14.746 1.00 85.25 205 PRO A C 1
ATOM 1568 O O . PRO A 1 205 ? 14.259 -6.680 -15.348 1.00 85.25 205 PRO A O 1
ATOM 1571 N N . SER A 1 206 ? 12.413 -5.729 -14.513 1.00 83.44 206 SER A N 1
ATOM 1572 C CA . SER A 1 206 ? 12.696 -4.387 -15.055 1.00 83.44 206 SER A CA 1
ATOM 1573 C C . SER A 1 206 ? 13.930 -3.700 -14.462 1.00 83.44 206 SER A C 1
ATOM 1575 O O . SER A 1 206 ? 14.448 -2.756 -15.066 1.00 83.44 206 SER A O 1
ATOM 1577 N N . PHE A 1 207 ? 14.390 -4.146 -13.290 1.00 82.88 207 PHE A N 1
ATOM 1578 C CA . PHE A 1 207 ? 15.526 -3.559 -12.571 1.00 82.88 207 PHE A CA 1
ATOM 1579 C C . PHE A 1 207 ? 16.727 -4.505 -12.502 1.00 82.88 207 PHE A C 1
ATOM 1581 O O . PHE A 1 207 ? 17.873 -4.054 -12.420 1.00 82.88 207 PHE A O 1
ATOM 1588 N N . LYS A 1 208 ? 16.488 -5.814 -12.607 1.00 76.56 208 LYS A N 1
ATOM 1589 C CA . LYS A 1 208 ? 17.529 -6.834 -12.652 1.00 76.56 208 LYS A CA 1
ATOM 1590 C C . LYS A 1 208 ? 18.399 -6.650 -13.902 1.00 76.56 208 LYS A C 1
ATOM 1592 O O . LYS A 1 208 ? 17.955 -6.849 -15.025 1.00 76.56 208 LYS A O 1
ATOM 1597 N N . GLY A 1 209 ? 19.657 -6.253 -13.706 1.00 64.38 209 GLY A N 1
ATOM 1598 C CA . GLY A 1 209 ? 20.638 -6.073 -14.788 1.00 64.38 209 GLY A CA 1
ATOM 1599 C C . GLY A 1 209 ? 20.814 -4.636 -15.290 1.00 64.38 209 GLY A C 1
ATOM 1600 O O . GLY A 1 209 ? 21.801 -4.359 -15.974 1.00 64.38 209 GLY A O 1
ATOM 1601 N N . LYS A 1 210 ? 19.961 -3.688 -14.881 1.00 60.00 210 LYS A N 1
ATOM 1602 C CA . LYS A 1 210 ? 20.230 -2.256 -15.074 1.00 60.00 210 LYS A CA 1
ATOM 1603 C C . LYS A 1 210 ? 21.213 -1.794 -14.001 1.00 60.00 210 LYS A C 1
ATOM 1605 O O . LYS A 1 210 ? 20.827 -1.326 -12.933 1.00 60.00 210 LYS A O 1
ATOM 1610 N N . LYS A 1 211 ? 22.516 -1.943 -14.266 1.00 50.03 211 LYS A N 1
ATOM 1611 C CA . LYS A 1 211 ? 23.526 -1.173 -13.529 1.00 50.03 211 LYS A CA 1
ATOM 1612 C C . LYS A 1 211 ? 23.164 0.298 -13.711 1.00 50.03 211 LYS A C 1
ATOM 1614 O O . LYS A 1 211 ? 23.080 0.737 -14.853 1.00 50.03 211 LYS A O 1
ATOM 1619 N N . GLN A 1 212 ? 22.934 1.016 -12.609 1.00 50.75 212 GLN A N 1
ATOM 1620 C CA . GLN A 1 212 ? 22.833 2.475 -12.599 1.00 50.75 212 GLN A CA 1
ATOM 1621 C C . GLN A 1 212 ? 24.001 3.025 -13.422 1.00 50.75 212 GLN A C 1
ATOM 1623 O O . GLN A 1 212 ? 25.159 2.973 -12.997 1.00 50.75 212 GLN A O 1
ATOM 1628 N N . GLY A 1 213 ? 23.705 3.475 -14.640 1.00 42.31 213 GLY A N 1
ATOM 1629 C CA . GLY A 1 213 ? 24.598 4.364 -15.346 1.00 42.31 213 GLY A CA 1
ATOM 1630 C C . GLY A 1 213 ? 24.713 5.589 -14.460 1.00 42.31 213 GLY A C 1
ATOM 1631 O O . GLY A 1 213 ? 23.706 6.211 -14.145 1.00 42.31 213 GLY A O 1
ATOM 1632 N N . LYS A 1 214 ? 25.927 5.890 -14.001 1.00 42.41 214 LYS A N 1
ATOM 1633 C CA . LYS A 1 214 ? 26.266 7.241 -13.574 1.00 42.41 214 LYS A CA 1
ATOM 1634 C C . LYS A 1 214 ? 25.929 8.155 -14.750 1.00 42.41 214 LYS A C 1
ATOM 1636 O O . LYS A 1 214 ? 26.744 8.274 -15.663 1.00 42.41 214 LYS A O 1
ATOM 1641 N N . GLU A 1 215 ? 24.764 8.783 -14.746 1.00 43.22 215 GLU A N 1
ATOM 1642 C CA . GLU A 1 215 ? 24.667 10.086 -15.380 1.00 43.22 215 GLU A CA 1
ATOM 1643 C C . GLU A 1 215 ? 25.569 10.994 -14.547 1.00 43.22 215 GLU A C 1
ATOM 1645 O O . GLU A 1 215 ? 25.381 11.193 -13.345 1.00 43.22 215 GLU A O 1
ATOM 1650 N N . ALA A 1 216 ? 26.684 11.398 -15.154 1.00 41.78 216 ALA A N 1
ATOM 1651 C CA . ALA A 1 216 ? 27.551 12.395 -14.562 1.00 41.78 216 ALA A CA 1
ATOM 1652 C C . ALA A 1 216 ? 26.712 13.664 -14.319 1.00 41.78 216 ALA A C 1
ATOM 1654 O O . ALA A 1 216 ? 25.880 13.993 -15.169 1.00 41.78 216 ALA A O 1
ATOM 1655 N N . PRO A 1 217 ? 26.911 14.384 -13.199 1.00 49.09 217 PRO A N 1
ATOM 1656 C CA . PRO A 1 217 ? 26.239 15.660 -12.989 1.00 49.09 217 PRO A CA 1
ATOM 1657 C C . PRO A 1 217 ? 26.486 16.561 -14.206 1.00 49.09 217 PRO A C 1
ATOM 1659 O O . PRO A 1 217 ? 27.614 16.549 -14.710 1.00 49.09 217 PRO A O 1
ATOM 1662 N N . PRO A 1 218 ? 25.490 17.330 -14.683 1.00 48.56 218 PRO A N 1
ATOM 1663 C CA . PRO A 1 218 ? 25.693 18.238 -15.802 1.00 48.56 218 PRO A CA 1
ATOM 1664 C C . PRO A 1 218 ? 26.888 19.139 -15.489 1.00 48.56 218 PRO A C 1
ATOM 1666 O O . PRO A 1 218 ? 26.891 19.857 -14.485 1.00 48.56 218 PRO A O 1
ATOM 1669 N N . GLU A 1 219 ? 27.924 19.054 -16.326 1.00 44.06 219 GLU A N 1
ATOM 1670 C CA . GLU A 1 219 ? 29.074 19.942 -16.254 1.00 44.06 219 GLU A CA 1
ATOM 1671 C C . GLU A 1 219 ? 28.561 21.374 -16.395 1.00 44.06 219 GLU A C 1
ATOM 1673 O O . GLU A 1 219 ? 28.162 21.830 -17.466 1.00 44.06 219 GLU A O 1
ATOM 1678 N N . ILE A 1 220 ? 28.543 22.091 -15.276 1.00 46.03 220 ILE A N 1
ATOM 1679 C CA . ILE A 1 220 ? 28.418 23.542 -15.268 1.00 46.03 220 ILE A CA 1
ATOM 1680 C C . ILE A 1 220 ? 29.602 24.041 -16.109 1.00 46.03 220 ILE A C 1
ATOM 1682 O O . ILE A 1 220 ? 30.734 23.685 -15.770 1.00 46.03 220 ILE A O 1
ATOM 1686 N N . PRO A 1 221 ? 29.403 24.814 -17.194 1.00 47.53 221 PRO A N 1
ATOM 1687 C CA . PRO A 1 221 ? 30.501 25.212 -18.062 1.00 47.53 221 PRO A CA 1
ATOM 1688 C C . PRO A 1 221 ? 31.487 26.081 -17.280 1.00 47.53 221 PRO A C 1
ATOM 1690 O O . PRO A 1 221 ? 31.271 27.270 -17.035 1.00 47.53 221 PRO A O 1
ATOM 1693 N N . GLY A 1 222 ? 32.580 25.449 -16.862 1.00 37.84 222 GLY A N 1
ATOM 1694 C CA . GLY A 1 222 ? 33.735 26.100 -16.286 1.00 37.84 222 GLY A CA 1
ATOM 1695 C C . GLY A 1 222 ? 34.419 26.941 -17.354 1.00 37.84 222 GLY A C 1
ATOM 1696 O O . GLY A 1 222 ? 34.879 26.414 -18.356 1.00 37.84 222 GLY A O 1
ATOM 1697 N N . SER A 1 223 ? 34.441 28.248 -17.103 1.00 38.12 223 SER A N 1
ATOM 1698 C CA . SER A 1 223 ? 35.397 29.262 -17.557 1.00 38.12 223 SER A CA 1
ATOM 1699 C C . SER A 1 223 ? 36.035 29.108 -18.947 1.00 38.12 223 SER A C 1
ATOM 1701 O O . SER A 1 223 ? 36.823 28.212 -19.233 1.00 38.12 223 SER A O 1
ATOM 1703 N N . VAL A 1 224 ? 35.789 30.131 -19.764 1.00 47.50 224 VAL A N 1
ATOM 1704 C CA . VAL A 1 224 ? 36.404 30.430 -21.061 1.00 47.50 224 VAL A CA 1
ATOM 1705 C C . VAL A 1 224 ? 37.932 30.566 -20.938 1.00 47.50 224 VAL A C 1
ATOM 1707 O O . VAL A 1 224 ? 38.467 31.669 -20.886 1.00 47.50 224 VAL A O 1
ATOM 1710 N N . GLN A 1 225 ? 38.665 29.455 -20.903 1.00 42.00 225 GLN A N 1
ATOM 1711 C CA . GLN A 1 225 ? 40.121 29.427 -21.063 1.00 42.00 225 GLN A CA 1
ATOM 1712 C C . GLN A 1 225 ? 40.524 28.196 -21.871 1.00 42.00 225 GLN A C 1
ATOM 1714 O O . GLN A 1 225 ? 40.827 27.138 -21.334 1.00 42.00 225 GLN A O 1
ATOM 1719 N N . GLY A 1 226 ? 40.520 28.348 -23.194 1.00 35.03 226 GLY A N 1
ATOM 1720 C CA . GLY A 1 226 ? 40.951 27.280 -24.092 1.00 35.03 226 GLY A CA 1
ATOM 1721 C C . GLY A 1 226 ? 40.818 27.596 -25.575 1.00 35.03 226 GLY A C 1
ATOM 1722 O O . GLY A 1 226 ? 40.582 26.691 -26.364 1.00 35.03 226 GLY A O 1
ATOM 1723 N N . VAL A 1 227 ? 40.953 28.862 -25.986 1.00 43.97 227 VAL A N 1
ATOM 1724 C CA . VAL A 1 227 ? 41.201 29.168 -27.401 1.00 43.97 227 VAL A CA 1
ATOM 1725 C C . VAL A 1 227 ? 42.649 28.783 -27.697 1.00 43.97 227 VAL A C 1
ATOM 1727 O O . VAL A 1 227 ? 43.574 29.551 -27.436 1.00 43.97 227 VAL A O 1
ATOM 1730 N N . HIS A 1 228 ? 42.849 27.586 -28.243 1.00 37.06 228 HIS A N 1
ATOM 1731 C CA . HIS A 1 228 ? 44.041 27.282 -29.020 1.00 37.06 228 HIS A CA 1
ATOM 1732 C C . HIS A 1 228 ? 43.646 26.526 -30.284 1.00 37.06 228 HIS A C 1
ATOM 1734 O O . HIS A 1 228 ? 43.034 25.463 -30.234 1.00 37.06 228 HIS A O 1
ATOM 1740 N N . GLY A 1 229 ? 43.941 27.154 -31.420 1.00 33.12 229 GLY A N 1
ATOM 1741 C CA . GLY A 1 229 ? 43.632 26.646 -32.743 1.00 33.12 229 GLY A CA 1
ATOM 1742 C C . GLY A 1 229 ? 44.435 25.401 -33.105 1.00 33.12 229 GLY A C 1
ATOM 1743 O O . GLY A 1 229 ? 45.559 25.199 -32.655 1.00 33.12 229 GLY A O 1
ATOM 1744 N N . GLY A 1 230 ? 43.844 24.601 -33.983 1.00 28.62 230 GLY A N 1
ATOM 1745 C CA . GLY A 1 230 ? 44.482 23.451 -34.603 1.00 28.62 230 GLY A CA 1
ATOM 1746 C C . GLY A 1 230 ? 43.469 22.709 -35.457 1.00 28.62 230 GLY A C 1
ATOM 1747 O O . GLY A 1 230 ? 42.630 21.984 -34.941 1.00 28.62 230 GLY A O 1
ATOM 1748 N N . ALA A 1 231 ? 43.515 22.939 -36.767 1.00 43.53 231 ALA A N 1
ATOM 1749 C CA . ALA A 1 231 ? 42.765 22.168 -37.744 1.00 43.53 231 ALA A CA 1
ATOM 1750 C C . ALA A 1 231 ? 43.199 20.692 -37.703 1.00 43.53 231 ALA A C 1
ATOM 1752 O O . ALA A 1 231 ? 44.390 20.406 -37.808 1.00 43.53 231 ALA A O 1
ATOM 1753 N N . GLY A 1 232 ? 42.240 19.767 -37.613 1.00 36.12 232 GLY A N 1
ATOM 1754 C CA . GLY A 1 232 ? 42.489 18.345 -37.853 1.00 36.12 232 GLY A CA 1
ATOM 1755 C C . GLY A 1 232 ? 41.592 17.410 -37.047 1.00 36.12 232 GLY A C 1
ATOM 1756 O O . GLY A 1 232 ? 41.765 17.287 -35.846 1.00 36.12 232 GLY A O 1
ATOM 1757 N N . ASN A 1 233 ? 40.699 16.715 -37.759 1.00 41.34 233 ASN A N 1
ATOM 1758 C CA . ASN A 1 233 ? 39.910 15.551 -37.332 1.00 41.34 233 ASN A CA 1
ATOM 1759 C C . ASN A 1 233 ? 39.050 15.711 -36.071 1.00 41.34 233 ASN A C 1
ATOM 1761 O O . ASN A 1 233 ? 39.431 15.319 -34.974 1.00 41.34 233 ASN A O 1
ATOM 1765 N N . VAL A 1 234 ? 37.813 16.162 -36.290 1.00 42.47 234 VAL A N 1
ATOM 1766 C CA . VAL A 1 234 ? 36.695 15.812 -35.409 1.00 42.47 234 VAL A CA 1
ATOM 1767 C C . VAL A 1 234 ? 36.472 14.304 -35.526 1.00 42.47 234 VAL A C 1
ATOM 1769 O O . VAL A 1 234 ? 36.263 13.773 -36.619 1.00 42.47 234 VAL A O 1
ATOM 1772 N N . ASP A 1 235 ? 36.584 13.638 -34.387 1.00 48.47 235 ASP A N 1
ATOM 1773 C CA . ASP A 1 235 ? 36.393 12.216 -34.146 1.00 48.47 235 ASP A CA 1
ATOM 1774 C C . ASP A 1 235 ? 35.231 11.583 -34.939 1.00 48.47 235 ASP A C 1
ATOM 1776 O O . ASP A 1 235 ? 34.051 11.788 -34.664 1.00 48.47 235 ASP A O 1
ATOM 1780 N N . LEU A 1 236 ? 35.588 10.743 -35.915 1.00 56.09 236 LEU A N 1
ATOM 1781 C CA . LEU A 1 236 ? 34.698 9.822 -36.645 1.00 56.09 236 LEU A CA 1
ATOM 1782 C C . LEU A 1 236 ? 34.515 8.478 -35.906 1.00 56.09 236 LEU A C 1
ATOM 1784 O O . LEU A 1 236 ? 34.018 7.510 -36.473 1.00 56.09 236 LEU A O 1
ATOM 1788 N N . THR A 1 237 ? 34.948 8.384 -34.651 1.00 58.44 237 THR A N 1
ATOM 1789 C CA . THR A 1 237 ? 35.269 7.138 -33.930 1.00 58.44 237 THR A CA 1
ATOM 1790 C C . THR A 1 237 ? 34.074 6.368 -33.346 1.00 58.44 237 THR A C 1
ATOM 1792 O O . THR A 1 237 ? 34.276 5.460 -32.547 1.00 58.44 237 THR A O 1
ATOM 1795 N N . GLY A 1 238 ? 32.832 6.648 -33.760 1.00 70.12 238 GLY A N 1
ATOM 1796 C CA . GLY A 1 238 ? 31.637 6.000 -33.181 1.00 70.12 238 GLY A CA 1
ATOM 1797 C C . GLY A 1 238 ? 30.509 5.625 -34.146 1.00 70.12 238 GLY A C 1
ATOM 1798 O O . GLY A 1 238 ? 29.469 5.127 -33.696 1.00 70.12 238 GLY A O 1
ATOM 1799 N N . TRP A 1 239 ? 30.690 5.864 -35.445 1.00 77.12 239 TRP A N 1
ATOM 1800 C CA . TRP A 1 239 ? 29.694 5.582 -36.477 1.00 77.12 239 TRP A CA 1
ATOM 1801 C C . TRP A 1 239 ? 30.239 4.537 -37.449 1.00 77.12 239 TRP A C 1
ATOM 1803 O O . TRP A 1 239 ? 31.297 4.744 -38.036 1.00 77.12 239 TRP A O 1
ATOM 1813 N N . THR A 1 240 ? 29.524 3.423 -37.594 1.00 82.00 240 THR A N 1
ATOM 1814 C CA . THR A 1 240 ? 29.817 2.331 -38.536 1.00 82.00 240 THR A CA 1
ATOM 1815 C C . THR A 1 240 ? 28.663 2.184 -39.519 1.00 82.00 240 THR A C 1
ATOM 1817 O O . THR A 1 240 ? 27.545 2.611 -39.218 1.00 82.00 240 THR A O 1
ATOM 1820 N N . ALA A 1 241 ? 28.908 1.571 -40.679 1.00 82.12 241 ALA A N 1
ATOM 1821 C CA . ALA A 1 241 ? 27.858 1.364 -41.683 1.00 82.12 241 ALA A CA 1
ATOM 1822 C C . ALA A 1 241 ? 26.671 0.565 -41.109 1.00 82.12 241 ALA A C 1
ATOM 1824 O O . ALA A 1 241 ? 25.531 1.013 -41.180 1.00 82.12 241 ALA A O 1
ATOM 1825 N N . ALA A 1 242 ? 26.961 -0.521 -40.384 1.00 82.94 242 ALA A N 1
ATOM 1826 C CA . ALA A 1 242 ? 25.948 -1.356 -39.734 1.00 82.94 242 ALA A CA 1
ATOM 1827 C C . ALA A 1 242 ? 25.110 -0.614 -38.673 1.00 82.94 242 ALA A C 1
ATOM 1829 O O . ALA A 1 242 ? 23.960 -0.966 -38.426 1.00 82.94 242 ALA A O 1
ATOM 1830 N N . LYS A 1 243 ? 25.674 0.416 -38.029 1.00 82.06 243 LYS A N 1
ATOM 1831 C CA . LYS A 1 243 ? 24.946 1.242 -37.056 1.00 82.06 243 LYS A CA 1
ATOM 1832 C C . LYS A 1 243 ? 23.977 2.206 -37.740 1.00 82.06 243 LYS A C 1
ATOM 1834 O O . LYS A 1 243 ? 22.982 2.571 -37.132 1.00 82.06 243 LYS A O 1
ATOM 1839 N N . ILE A 1 244 ? 24.272 2.606 -38.977 1.00 84.31 244 ILE A N 1
ATOM 1840 C CA . ILE A 1 244 ? 23.392 3.450 -39.791 1.00 84.31 244 ILE A CA 1
ATOM 1841 C C . ILE A 1 244 ? 22.266 2.606 -40.400 1.00 84.31 244 ILE A C 1
ATOM 1843 O O . ILE A 1 244 ? 21.119 3.032 -40.357 1.00 84.31 244 ILE A O 1
ATOM 1847 N N . ASP A 1 245 ? 22.569 1.387 -40.858 1.00 84.69 245 ASP A N 1
ATOM 1848 C CA . ASP A 1 245 ? 21.570 0.437 -41.381 1.00 84.69 245 ASP A CA 1
ATOM 1849 C C . ASP A 1 245 ? 20.537 -0.002 -40.331 1.00 84.69 245 ASP A C 1
ATOM 1851 O O . ASP A 1 245 ? 19.406 -0.337 -40.668 1.00 84.69 245 ASP A O 1
ATOM 1855 N N . GLY A 1 246 ? 20.936 -0.034 -39.057 1.00 82.25 246 GLY A N 1
ATOM 1856 C CA . GLY A 1 246 ? 20.079 -0.444 -37.944 1.00 82.25 246 GLY A CA 1
ATOM 1857 C C . GLY A 1 246 ? 19.218 0.668 -37.339 1.00 82.25 246 GLY A C 1
ATOM 1858 O O . GLY A 1 246 ? 18.503 0.392 -36.376 1.00 82.25 246 GLY A O 1
ATOM 1859 N N . LEU A 1 247 ? 19.304 1.907 -37.838 1.00 84.88 247 LEU A N 1
ATOM 1860 C CA . LEU A 1 247 ? 18.500 3.029 -37.343 1.00 84.88 247 LEU A CA 1
ATOM 1861 C C . LEU A 1 247 ? 17.145 3.092 -38.065 1.00 84.88 247 LEU A C 1
ATOM 1863 O O . LEU A 1 247 ? 17.098 2.911 -39.283 1.00 84.88 247 LEU A O 1
ATOM 1867 N N . PRO A 1 248 ? 16.047 3.384 -37.345 1.00 82.81 248 PRO A N 1
ATOM 1868 C CA . PRO A 1 248 ? 14.759 3.660 -37.972 1.00 82.81 248 PRO A CA 1
ATOM 1869 C C . PRO A 1 248 ? 14.833 4.941 -38.823 1.00 82.81 248 PRO A C 1
ATOM 1871 O O . PRO A 1 248 ? 15.633 5.839 -38.542 1.00 82.81 248 PRO A O 1
ATOM 1874 N N . GLU A 1 249 ? 14.020 5.025 -39.884 1.00 77.81 249 GLU A N 1
ATOM 1875 C CA . GLU A 1 249 ? 14.103 6.078 -40.918 1.00 77.81 249 GLU A CA 1
ATOM 1876 C C . GLU A 1 249 ? 14.025 7.509 -40.357 1.00 77.81 249 GLU A C 1
ATOM 1878 O O . GLU A 1 249 ? 14.683 8.439 -40.829 1.00 77.81 249 GLU A O 1
ATOM 1883 N N . ASP A 1 250 ? 13.250 7.661 -39.297 1.00 84.00 250 ASP A N 1
ATOM 1884 C CA . ASP A 1 250 ? 13.007 8.864 -38.517 1.00 84.00 250 ASP A CA 1
ATOM 1885 C C . ASP A 1 250 ? 14.235 9.344 -37.719 1.00 84.00 250 ASP A C 1
ATOM 1887 O O . ASP A 1 250 ? 14.365 10.541 -37.445 1.00 84.00 250 ASP A O 1
ATOM 1891 N N . GLU A 1 251 ? 15.198 8.463 -37.437 1.00 80.25 251 GLU A N 1
ATOM 1892 C CA . GLU A 1 251 ? 16.431 8.787 -36.713 1.00 80.25 251 GLU A CA 1
ATOM 1893 C C . GLU A 1 251 ? 17.646 9.016 -37.626 1.00 80.25 251 GLU A C 1
ATOM 1895 O O . GLU A 1 251 ? 18.687 9.482 -37.151 1.00 80.25 251 GLU A O 1
ATOM 1900 N N . LEU A 1 252 ? 17.536 8.805 -38.945 1.00 78.94 252 LEU A N 1
ATOM 1901 C CA . LEU A 1 252 ? 18.643 9.069 -39.880 1.00 78.94 252 LEU A CA 1
ATOM 1902 C C . LEU A 1 252 ? 19.087 10.539 -39.902 1.00 78.94 252 LEU A C 1
ATOM 1904 O O . LEU A 1 252 ? 20.245 10.832 -40.203 1.00 78.94 252 LEU A O 1
ATOM 1908 N N . ALA A 1 253 ? 18.207 11.472 -39.530 1.00 82.88 253 ALA A N 1
ATOM 1909 C CA . ALA A 1 253 ? 18.546 12.889 -39.401 1.00 82.88 253 ALA A CA 1
ATOM 1910 C C . ALA A 1 253 ? 19.556 13.181 -38.270 1.00 82.88 253 ALA A C 1
ATOM 1912 O O . ALA A 1 253 ? 20.176 14.247 -38.268 1.00 82.88 253 ALA A O 1
ATOM 1913 N N . SER A 1 254 ? 19.731 12.250 -37.323 1.00 82.62 254 SER A N 1
ATOM 1914 C CA . SER A 1 254 ? 20.701 12.359 -36.225 1.00 82.62 254 SER A CA 1
ATOM 1915 C C . SER A 1 254 ? 22.139 12.049 -36.655 1.00 82.62 254 SER A C 1
ATOM 1917 O O . SER A 1 254 ? 23.091 12.450 -35.979 1.00 82.62 254 SER A O 1
ATOM 1919 N N . VAL A 1 255 ? 22.318 11.371 -37.795 1.00 84.06 255 VAL A N 1
ATOM 1920 C CA . VAL A 1 255 ? 23.638 11.021 -38.317 1.00 84.06 255 VAL A CA 1
ATOM 1921 C C . VAL A 1 255 ? 24.309 12.289 -38.857 1.00 84.06 255 VAL A C 1
ATOM 1923 O O . VAL A 1 255 ? 23.737 12.982 -39.705 1.00 84.06 255 VAL A O 1
ATOM 1926 N N . PRO A 1 256 ? 25.544 12.614 -38.426 1.00 89.00 256 PRO A N 1
ATOM 1927 C CA . PRO A 1 256 ? 26.264 13.761 -38.962 1.00 89.00 256 PRO A CA 1
ATOM 1928 C C . PRO A 1 256 ? 26.363 13.684 -40.489 1.00 89.00 256 PRO A C 1
ATOM 1930 O O . PRO A 1 256 ? 26.720 12.643 -41.044 1.00 89.00 256 PRO A O 1
ATOM 1933 N N . LYS A 1 257 ? 26.088 14.796 -41.180 1.00 85.75 257 LYS A N 1
ATOM 1934 C CA . LYS A 1 257 ? 26.029 14.838 -42.655 1.00 85.75 257 LYS A CA 1
ATOM 1935 C C . LYS A 1 257 ? 27.293 14.282 -43.320 1.00 85.75 257 LYS A C 1
ATOM 1937 O O . LYS A 1 257 ? 27.201 13.583 -44.325 1.00 85.75 257 LYS A O 1
ATOM 1942 N N . ASP A 1 258 ? 28.455 14.532 -42.723 1.00 83.69 258 ASP A N 1
ATOM 1943 C CA . ASP A 1 258 ? 29.750 14.065 -43.227 1.00 83.69 258 ASP A CA 1
ATOM 1944 C C . ASP A 1 258 ? 29.941 12.546 -43.083 1.00 83.69 258 ASP A C 1
ATOM 1946 O O . ASP A 1 258 ? 30.618 11.922 -43.900 1.00 83.69 258 ASP A O 1
ATOM 1950 N N . VAL A 1 259 ? 29.326 11.940 -42.063 1.00 84.44 259 VAL A N 1
ATOM 1951 C CA . VAL A 1 259 ? 29.288 10.486 -41.844 1.00 84.44 259 VAL A CA 1
ATOM 1952 C C . VAL A 1 259 ? 28.308 9.856 -42.829 1.00 84.44 259 VAL A C 1
ATOM 1954 O O . VAL A 1 259 ? 28.672 8.927 -43.545 1.00 84.44 259 VAL A O 1
ATOM 1957 N N . TYR A 1 260 ? 27.101 10.412 -42.948 1.00 82.69 260 TYR A N 1
ATOM 1958 C CA . TYR A 1 260 ? 26.089 9.914 -43.881 1.00 82.69 260 TYR A CA 1
ATOM 1959 C C . TYR A 1 260 ? 26.575 9.963 -45.341 1.00 82.69 260 TYR A C 1
ATOM 1961 O O . TYR A 1 260 ? 26.415 9.009 -46.100 1.00 82.69 260 TYR A O 1
ATOM 1969 N N . ALA A 1 261 ? 27.294 11.023 -45.724 1.00 86.25 261 ALA A N 1
ATOM 1970 C CA . ALA A 1 261 ? 27.910 11.133 -47.045 1.00 86.25 261 ALA A CA 1
ATOM 1971 C C . ALA A 1 261 ? 29.029 10.105 -47.300 1.00 86.25 261 ALA A C 1
ATOM 1973 O O . ALA A 1 261 ? 29.291 9.773 -48.456 1.00 86.25 261 ALA A O 1
ATOM 1974 N N . LYS A 1 262 ? 29.726 9.625 -46.261 1.00 84.31 262 LYS A N 1
ATOM 1975 C CA . LYS A 1 262 ? 30.702 8.524 -46.373 1.00 84.31 262 LYS A CA 1
ATOM 1976 C C . LYS A 1 262 ? 30.013 7.166 -46.448 1.00 84.31 262 LYS A C 1
ATOM 1978 O O . LYS A 1 262 ? 30.492 6.289 -47.159 1.00 84.31 262 LYS A O 1
ATOM 1983 N N . TYR A 1 263 ? 28.879 7.018 -45.769 1.00 82.56 263 TYR A N 1
ATOM 1984 C CA . TYR A 1 263 ? 28.064 5.806 -45.791 1.00 82.56 263 TYR A CA 1
ATOM 1985 C C . TYR A 1 263 ? 27.500 5.573 -47.196 1.00 82.56 263 TYR A C 1
ATOM 1987 O O . TYR A 1 263 ? 27.748 4.526 -47.779 1.00 82.56 263 TYR A O 1
ATOM 1995 N N . LEU A 1 264 ? 26.917 6.605 -47.820 1.00 84.62 264 LEU A N 1
ATOM 1996 C CA . LEU A 1 264 ? 26.444 6.544 -49.213 1.00 84.62 264 LEU A CA 1
ATOM 1997 C C . LEU A 1 264 ? 27.552 6.242 -50.238 1.00 84.62 264 LEU A C 1
ATOM 1999 O O . LEU A 1 264 ? 27.269 5.798 -51.348 1.00 84.62 264 LEU A O 1
ATOM 2003 N N . ARG A 1 265 ? 28.816 6.501 -49.885 1.00 86.38 265 ARG A N 1
ATOM 2004 C CA . ARG A 1 265 ? 29.992 6.210 -50.718 1.0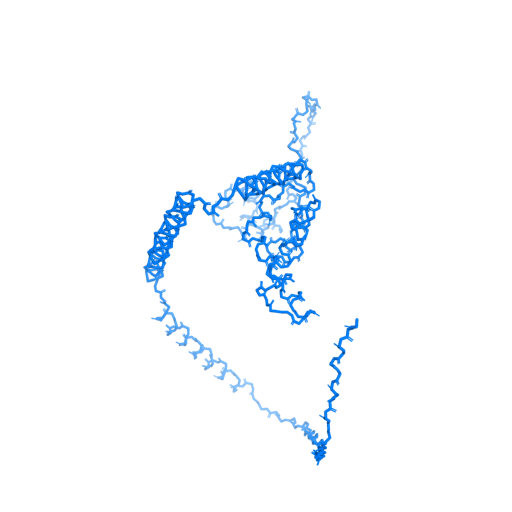0 86.38 265 ARG A CA 1
ATOM 2005 C C . ARG A 1 265 ? 30.656 4.868 -50.390 1.00 86.38 265 ARG A C 1
ATOM 2007 O O . ARG A 1 265 ? 31.679 4.556 -50.992 1.00 86.38 265 ARG A O 1
ATOM 2014 N N . ASN A 1 266 ? 30.094 4.074 -49.472 1.00 80.31 266 ASN A N 1
ATOM 2015 C CA . ASN A 1 266 ? 30.679 2.830 -48.952 1.00 80.31 266 ASN A CA 1
ATOM 2016 C C . ASN A 1 266 ? 32.099 3.013 -48.375 1.00 80.31 266 ASN A C 1
ATOM 2018 O O . ASN A 1 266 ? 32.934 2.114 -48.427 1.00 80.31 266 ASN A O 1
ATOM 2022 N N . GLU A 1 267 ? 32.387 4.199 -47.832 1.00 77.06 267 GLU A N 1
ATOM 2023 C CA . GLU A 1 267 ? 33.683 4.555 -47.235 1.00 77.06 267 GLU A CA 1
ATOM 2024 C C . GLU A 1 267 ? 33.707 4.341 -45.704 1.00 77.06 267 GLU A C 1
ATOM 2026 O O . GLU A 1 267 ? 34.732 4.571 -45.060 1.00 77.06 267 GLU A O 1
ATOM 2031 N N . LEU A 1 268 ? 32.585 3.912 -45.112 1.00 78.56 268 LEU A N 1
ATOM 2032 C CA . LEU A 1 268 ? 32.453 3.551 -43.696 1.00 78.56 268 LEU A CA 1
ATOM 2033 C C . LEU A 1 268 ? 32.599 2.036 -43.506 1.00 78.56 268 LEU A C 1
ATOM 2035 O O . LEU A 1 268 ? 32.057 1.261 -44.290 1.00 78.56 268 LEU A O 1
ATOM 2039 N N . LYS A 1 269 ? 33.350 1.636 -42.472 1.00 68.06 269 LYS A N 1
ATOM 2040 C CA . LYS A 1 269 ? 33.512 0.234 -42.058 1.00 68.06 269 LYS A CA 1
ATOM 2041 C C . LYS A 1 269 ? 32.435 -0.193 -41.067 1.00 68.06 269 LYS A C 1
ATOM 2043 O O . LYS A 1 269 ? 31.850 0.695 -40.402 1.00 68.06 269 LYS A O 1
#

Radius of gyration: 34.93 Å; chains: 1; bounding box: 71×85×94 Å

Secondary structure (DSSP, 8-state):
-----------------------------------THHHHHHHHHHHHHHHHHHHHHHTTSPPHHHHHHHHHHHHHHHHHHHHHHHHHHHHHHHHHHHHHHHHHHTT-S-HHHHHHHHHHHHHHHHHHHHHHHHHHHHHTSGGGTTHHHHT-HHHHHHHHHHHHHHHHHHHT--HHHHHHHHHHHHHHSS-HHHHHHHHHHHH-TTTTT------PPP-----S------------TT--HHHHHTS-GGGGGGS-HHHHHHHTTT---